Protein AF-0000000067720047 (afdb_homodimer)

Structure (mmCIF, N/CA/C/O backbone):
data_AF-0000000067720047-model_v1
#
loop_
_entity.id
_entity.type
_entity.pdbx_description
1 polymer 'Putative gamma-glutamylcyclotransferase'
#
loop_
_atom_site.group_PDB
_atom_site.id
_atom_site.type_symbol
_atom_site.label_atom_id
_atom_site.label_alt_id
_atom_site.label_comp_id
_atom_site.label_asym_id
_atom_site.label_entity_id
_atom_site.label_seq_id
_atom_site.pdbx_PDB_ins_code
_atom_site.Cartn_x
_atom_site.Cartn_y
_atom_site.Cartn_z
_atom_site.occupancy
_atom_site.B_iso_or_equiv
_atom_site.auth_seq_id
_atom_site.auth_comp_id
_atom_site.auth_asym_id
_atom_site.auth_atom_id
_atom_site.pdbx_PDB_model_num
ATOM 1 N N . MET A 1 1 ? -8.453 32.219 -11.266 1 25.41 1 MET A N 1
ATOM 2 C CA . MET A 1 1 ? -7.117 32.656 -10.859 1 25.41 1 MET A CA 1
ATOM 3 C C . MET A 1 1 ? -6.582 31.781 -9.727 1 25.41 1 MET A C 1
ATOM 5 O O . MET A 1 1 ? -7.262 31.578 -8.719 1 25.41 1 MET A O 1
ATOM 9 N N . ALA A 1 2 ? -5.723 30.734 -9.938 1 43.72 2 ALA A N 1
ATOM 10 C CA . ALA A 1 2 ? -5.102 30 -8.844 1 43.72 2 ALA A CA 1
ATOM 11 C C . ALA A 1 2 ? -4.645 30.938 -7.73 1 43.72 2 ALA A C 1
ATOM 13 O O . ALA A 1 2 ? -3.914 31.891 -7.984 1 43.72 2 ALA A O 1
ATOM 14 N N . SER A 1 3 ? -5.445 31.266 -6.777 1 44.12 3 SER A N 1
ATOM 15 C CA . SER A 1 3 ? -5.016 32.219 -5.75 1 44.12 3 SER A CA 1
ATOM 16 C C . SER A 1 3 ? -3.537 32.031 -5.418 1 44.12 3 SER A C 1
ATOM 18 O O . SER A 1 3 ? -3.098 30.922 -5.094 1 44.12 3 SER A O 1
ATOM 20 N N . ALA A 1 4 ? -2.76 32.812 -5.812 1 49 4 ALA A N 1
ATOM 21 C CA . ALA A 1 4 ? -1.316 32.875 -5.602 1 49 4 ALA A CA 1
ATOM 22 C C . ALA A 1 4 ? -0.978 32.875 -4.113 1 49 4 ALA A C 1
ATOM 24 O O . ALA A 1 4 ? -1.393 33.75 -3.365 1 49 4 ALA A O 1
ATOM 25 N N . THR A 1 5 ? -0.95 31.656 -3.508 1 54.94 5 THR A N 1
ATOM 26 C CA . THR A 1 5 ? -0.554 31.562 -2.107 1 54.94 5 THR A CA 1
ATOM 27 C C . THR A 1 5 ? 0.618 32.5 -1.816 1 54.94 5 THR A C 1
ATOM 29 O O . THR A 1 5 ? 1.593 32.531 -2.57 1 54.94 5 THR A O 1
ATOM 32 N N . ASN A 1 6 ? 0.328 33.562 -1.112 1 61.38 6 ASN A N 1
ATOM 33 C CA . ASN A 1 6 ? 1.372 34.438 -0.546 1 61.38 6 ASN A CA 1
ATOM 34 C C . ASN A 1 6 ? 2.441 33.594 0.163 1 61.38 6 ASN A C 1
ATOM 36 O O . ASN A 1 6 ? 2.123 32.75 1.003 1 61.38 6 ASN A O 1
ATOM 40 N N . PRO A 1 7 ? 3.689 33.625 -0.24 1 65.75 7 PRO A N 1
ATOM 41 C CA . PRO A 1 7 ? 4.758 32.844 0.362 1 65.75 7 PRO A CA 1
ATOM 42 C C . PRO A 1 7 ? 4.766 32.906 1.887 1 65.75 7 PRO A C 1
ATOM 44 O O . PRO A 1 7 ? 5.332 32.031 2.551 1 65.75 7 PRO A O 1
ATOM 47 N N . GLN A 1 8 ? 4.086 33.875 2.412 1 74.19 8 GLN A N 1
ATOM 48 C CA . GLN A 1 8 ? 4.066 34 3.863 1 74.19 8 GLN A CA 1
ATOM 49 C C . GLN A 1 8 ? 2.861 33.281 4.469 1 74.19 8 GLN A C 1
ATOM 51 O O . GLN A 1 8 ? 2.738 33.188 5.691 1 74.19 8 GLN A O 1
ATOM 56 N N . SER A 1 9 ? 2.16 32.719 3.643 1 89.06 9 SER A N 1
ATOM 57 C CA . SER A 1 9 ? 0.956 32.062 4.125 1 89.06 9 SER A CA 1
ATOM 58 C C . SER A 1 9 ? 1.299 30.781 4.879 1 89.06 9 SER A C 1
ATOM 60 O O . SER A 1 9 ? 2.242 30.078 4.52 1 89.06 9 SER A O 1
ATOM 62 N N . VAL A 1 10 ? 0.683 30.641 6.066 1 93.69 10 VAL A N 1
ATOM 63 C CA . VAL A 1 10 ? 0.815 29.406 6.836 1 93.69 10 VAL A CA 1
ATOM 64 C C . VAL A 1 10 ? -0.507 28.641 6.824 1 93.69 10 VAL A C 1
ATOM 66 O O . VAL A 1 10 ? -1.572 29.234 6.633 1 93.69 10 VAL A O 1
ATOM 69 N N . PHE A 1 11 ? -0.386 27.406 6.949 1 97.06 11 PHE A N 1
ATOM 70 C CA . PHE A 1 11 ? -1.545 26.531 6.852 1 97.06 11 PHE A CA 1
ATOM 71 C C . PHE A 1 11 ? -1.683 25.688 8.109 1 97.06 11 PHE A C 1
ATOM 73 O O . PHE A 1 11 ? -0.699 25.438 8.812 1 97.06 11 PHE A O 1
ATOM 80 N N . ASN A 1 12 ? -2.9 25.359 8.414 1 98.19 12 ASN A N 1
ATOM 81 C CA . ASN A 1 12 ? -3.227 24.297 9.359 1 98.19 12 ASN A CA 1
ATOM 82 C C . ASN A 1 12 ? -3.605 23 8.641 1 98.19 12 ASN A C 1
ATOM 84 O O . ASN A 1 12 ? -4.387 23.031 7.691 1 98.19 12 ASN A O 1
ATOM 88 N N . VAL A 1 13 ? -2.986 21.922 9.102 1 98.69 13 VAL A N 1
ATOM 89 C CA . VAL A 1 13 ? -3.215 20.641 8.43 1 98.69 13 VAL A CA 1
ATOM 90 C C . VAL A 1 13 ? -3.707 19.609 9.43 1 98.69 13 VAL A C 1
ATOM 92 O O . VAL A 1 13 ? -3.049 19.344 10.445 1 98.69 13 VAL A O 1
ATOM 95 N N . PHE A 1 14 ? -4.867 19 9.18 1 98.88 14 PHE A N 1
ATOM 96 C CA . PHE A 1 14 ? -5.371 17.891 9.969 1 98.88 14 PHE A CA 1
ATOM 97 C C . PHE A 1 14 ? -4.727 16.578 9.523 1 98.88 14 PHE A C 1
ATOM 99 O O . PHE A 1 14 ? -4.797 16.203 8.352 1 98.88 14 PHE A O 1
ATOM 106 N N . VAL A 1 15 ? -4.094 15.906 10.453 1 98.88 15 VAL A N 1
ATOM 107 C CA . VAL A 1 15 ? -3.441 14.633 10.164 1 98.88 15 VAL A CA 1
ATOM 108 C C . VAL A 1 15 ? -4.094 13.516 10.977 1 98.88 15 VAL A C 1
ATOM 110 O O . VAL A 1 15 ? -4.551 13.742 12.094 1 98.88 15 VAL A O 1
ATOM 113 N N . TYR A 1 16 ? -4.102 12.305 10.414 1 98.81 16 TYR A N 1
ATOM 114 C CA . TYR A 1 16 ? -4.934 11.258 11.008 1 98.81 16 TYR A CA 1
ATOM 115 C C . TYR A 1 16 ? -4.273 9.891 10.859 1 98.81 16 TYR A C 1
ATOM 117 O O . TYR A 1 16 ? -4.777 8.891 11.383 1 98.81 16 TYR A O 1
ATOM 125 N N . GLY A 1 17 ? -3.223 9.75 10.148 1 97.94 17 GLY A N 1
ATOM 126 C CA . GLY A 1 17 ? -2.529 8.492 9.906 1 97.94 17 GLY A CA 1
ATOM 127 C C . GLY A 1 17 ? -1.109 8.484 10.445 1 97.94 17 GLY A C 1
ATOM 128 O O . GLY A 1 17 ? -0.883 8.766 11.625 1 97.94 17 GLY A O 1
ATOM 129 N N . SER A 1 18 ? -0.113 8.195 9.453 1 96.75 18 SER A N 1
ATOM 130 C CA . SER A 1 18 ? 1.296 8.078 9.812 1 96.75 18 SER A CA 1
ATOM 131 C C . SER A 1 18 ? 1.85 9.398 10.32 1 96.75 18 SER A C 1
ATOM 133 O O . SER A 1 18 ? 2.783 9.422 11.125 1 96.75 18 SER A O 1
ATOM 135 N N . LEU A 1 19 ? 1.268 10.508 9.977 1 97.88 19 LEU A N 1
ATOM 136 C CA . LEU A 1 19 ? 1.74 11.828 10.383 1 97.88 19 LEU A CA 1
ATOM 137 C C . LEU A 1 19 ? 1.309 12.148 11.805 1 97.88 19 LEU A C 1
ATOM 139 O O . LEU A 1 19 ? 1.669 13.195 12.352 1 97.88 19 LEU A O 1
ATOM 143 N N . LEU A 1 20 ? 0.54 11.266 12.422 1 98.38 20 LEU A N 1
ATOM 144 C CA . LEU A 1 20 ? 0.288 11.391 13.852 1 98.38 20 LEU A CA 1
ATOM 145 C C . LEU A 1 20 ? 1.568 11.164 14.648 1 98.38 20 LEU A C 1
ATOM 147 O O . LEU A 1 20 ? 1.663 11.57 15.812 1 98.38 20 LEU A O 1
ATOM 151 N N . ALA A 1 21 ? 2.504 10.469 14.109 1 98.06 21 ALA A N 1
ATOM 152 C CA . ALA A 1 21 ? 3.787 10.211 14.75 1 98.06 21 ALA A CA 1
ATOM 153 C C . ALA A 1 21 ? 4.746 11.383 14.555 1 98.06 21 ALA A C 1
ATOM 155 O O . ALA A 1 21 ? 5.145 11.688 13.43 1 98.06 21 ALA A O 1
ATOM 156 N N . ASP A 1 22 ? 5.219 11.898 15.633 1 98.06 22 ASP A N 1
ATOM 157 C CA . ASP A 1 22 ? 6.098 13.062 15.602 1 98.06 22 ASP A CA 1
ATOM 158 C C . ASP A 1 22 ? 7.391 12.75 14.852 1 98.06 22 ASP A C 1
ATOM 160 O O . ASP A 1 22 ? 7.953 13.617 14.18 1 98.06 22 ASP A O 1
ATOM 164 N N . ASP A 1 23 ? 7.84 11.586 14.969 1 98 23 ASP A N 1
ATOM 165 C CA . ASP A 1 23 ? 9.094 11.203 14.32 1 98 23 ASP A CA 1
ATOM 166 C C . ASP A 1 23 ? 8.969 11.289 12.797 1 98 23 ASP A C 1
ATOM 168 O O . ASP A 1 23 ? 9.914 11.695 12.117 1 98 23 ASP A O 1
ATOM 172 N N . VAL A 1 24 ? 7.816 10.914 12.312 1 97.88 24 VAL A N 1
ATOM 173 C CA . VAL A 1 24 ? 7.59 10.984 10.875 1 97.88 24 VAL A CA 1
ATOM 174 C C . VAL A 1 24 ? 7.52 12.445 10.438 1 97.88 24 VAL A C 1
ATOM 176 O O . VAL A 1 24 ? 8.133 12.828 9.438 1 97.88 24 VAL A O 1
ATOM 179 N N . VAL A 1 25 ? 6.82 13.281 11.227 1 98.56 25 VAL A N 1
ATOM 180 C CA . VAL A 1 25 ? 6.699 14.703 10.93 1 98.56 25 VAL A CA 1
ATOM 181 C C . VAL A 1 25 ? 8.078 15.352 10.938 1 98.56 25 VAL A C 1
ATOM 183 O O . VAL A 1 25 ? 8.422 16.109 10.023 1 98.56 25 VAL A O 1
ATOM 186 N N . ARG A 1 26 ? 8.828 14.984 11.906 1 98.5 26 ARG A N 1
ATOM 187 C CA . ARG A 1 26 ? 10.172 15.539 12.023 1 98.5 26 ARG A CA 1
ATOM 188 C C . ARG A 1 26 ? 11.031 15.156 10.828 1 98.5 26 ARG A C 1
ATOM 190 O O . ARG A 1 26 ? 11.812 15.977 10.336 1 98.5 26 ARG A O 1
ATOM 197 N N . ALA A 1 27 ? 10.938 13.961 10.445 1 97.69 27 ALA A N 1
ATOM 198 C CA . ALA A 1 27 ? 11.711 13.516 9.289 1 97.69 27 ALA A CA 1
ATOM 199 C C . ALA A 1 27 ? 11.352 14.312 8.047 1 97.69 27 ALA A C 1
ATOM 201 O O . ALA A 1 27 ? 12.227 14.68 7.262 1 97.69 27 ALA A O 1
ATOM 202 N N . LEU A 1 28 ? 10.141 14.664 7.848 1 97.81 28 LEU A N 1
ATOM 203 C CA . LEU A 1 28 ? 9.656 15.328 6.641 1 97.81 28 LEU A CA 1
ATOM 204 C C . LEU A 1 28 ? 9.93 16.828 6.695 1 97.81 28 LEU A C 1
ATOM 206 O O . LEU A 1 28 ? 10.383 17.422 5.715 1 97.81 28 LEU A O 1
ATOM 210 N N . LEU A 1 29 ? 9.672 17.453 7.871 1 98 29 LEU A N 1
ATOM 211 C CA . LEU A 1 29 ? 9.633 18.906 7.945 1 98 29 LEU A CA 1
ATOM 212 C C . LEU A 1 29 ? 10.867 19.438 8.672 1 98 29 LEU A C 1
ATOM 214 O O . LEU A 1 29 ? 11.062 20.656 8.758 1 98 29 LEU A O 1
ATOM 218 N N . LYS A 1 30 ? 11.641 18.562 9.25 1 97.56 30 LYS A N 1
ATOM 219 C CA . LYS A 1 30 ? 12.852 18.906 9.992 1 97.56 30 LYS A CA 1
ATOM 220 C C . LYS A 1 30 ? 12.508 19.625 11.289 1 97.56 30 LYS A C 1
ATOM 222 O O . LYS A 1 30 ? 13.375 20.266 11.898 1 97.56 30 LYS A O 1
ATOM 227 N N . ARG A 1 31 ? 11.234 19.531 11.688 1 98.19 31 ARG A N 1
ATOM 228 C CA . ARG A 1 31 ? 10.68 20.031 12.945 1 98.19 31 ARG A CA 1
ATOM 229 C C . ARG A 1 31 ? 9.352 19.359 13.258 1 98.19 31 ARG A C 1
ATOM 231 O O . ARG A 1 31 ? 8.781 18.672 12.414 1 98.19 31 ARG A O 1
ATOM 238 N N . VAL A 1 32 ? 8.922 19.625 14.477 1 98.38 32 VAL A N 1
ATOM 239 C CA . VAL A 1 32 ? 7.559 19.266 14.844 1 98.38 32 VAL A CA 1
ATOM 240 C C . VAL A 1 32 ? 6.742 20.531 15.125 1 98.38 32 VAL A C 1
ATOM 242 O O . VAL A 1 32 ? 6.973 21.203 16.125 1 98.38 32 VAL A O 1
ATOM 245 N N . PRO A 1 33 ? 5.828 20.828 14.297 1 98.38 33 PRO A N 1
ATOM 246 C CA . PRO A 1 33 ? 4.984 22 14.547 1 98.38 33 PRO A CA 1
ATOM 247 C C . PRO A 1 33 ? 4.109 21.844 15.789 1 98.38 33 PRO A C 1
ATOM 249 O O . PRO A 1 33 ? 3.818 20.719 16.203 1 98.38 33 PRO A O 1
ATOM 252 N N . PRO A 1 34 ? 3.715 23.031 16.359 1 97.62 34 PRO A N 1
ATOM 253 C CA . PRO A 1 34 ? 2.66 22.922 17.375 1 97.62 34 PRO A CA 1
ATOM 254 C C . PRO A 1 34 ? 1.428 22.188 16.859 1 97.62 34 PRO A C 1
ATOM 256 O O . PRO A 1 34 ? 1.072 22.312 15.688 1 97.62 34 PRO A O 1
ATOM 259 N N . SER A 1 35 ? 0.833 21.375 17.766 1 97.75 35 SER A N 1
ATOM 260 C CA . SER A 1 35 ? -0.325 20.594 17.344 1 97.75 35 SER A CA 1
ATOM 261 C C . SER A 1 35 ? -1.351 20.469 18.469 1 97.75 35 SER A C 1
ATOM 263 O O . SER A 1 35 ? -1.024 20.672 19.641 1 97.75 35 SER A O 1
ATOM 265 N N . CYS A 1 36 ? -2.594 20.219 18.078 1 96.69 36 CYS A N 1
ATOM 266 C CA . CYS A 1 36 ? -3.682 20 19.031 1 96.69 36 CYS A CA 1
ATOM 267 C C . CYS A 1 36 ? -4.598 18.875 18.547 1 96.69 36 CYS A C 1
ATOM 269 O O . CYS A 1 36 ? -4.887 18.766 17.359 1 96.69 36 CYS A O 1
ATOM 271 N N . PRO A 1 37 ? -5.078 18.078 19.531 1 98 37 PRO A N 1
ATOM 272 C CA . PRO A 1 37 ? -6.043 17.031 19.156 1 98 37 PRO A CA 1
ATOM 273 C C . PRO A 1 37 ? -7.32 17.609 18.547 1 98 37 PRO A C 1
ATOM 275 O O . PRO A 1 37 ? -7.797 18.656 18.984 1 98 37 PRO A O 1
ATOM 278 N N . ALA A 1 38 ? -7.848 16.938 17.531 1 98.44 38 ALA A N 1
ATOM 279 C CA . ALA A 1 38 ? -9.039 17.406 16.828 1 98.44 38 ALA A CA 1
ATOM 280 C C . ALA A 1 38 ? -9.836 16.234 16.25 1 98.44 38 ALA A C 1
ATOM 282 O O . ALA A 1 38 ? -9.328 15.117 16.156 1 98.44 38 ALA A O 1
ATOM 283 N N . ILE A 1 39 ? -11.07 16.531 15.906 1 98.5 39 ILE A N 1
ATOM 284 C CA . ILE A 1 39 ? -11.984 15.523 15.375 1 98.5 39 ILE A CA 1
ATOM 285 C C . ILE A 1 39 ? -12.555 15.992 14.039 1 98.5 39 ILE A C 1
ATOM 287 O O . ILE A 1 39 ? -12.992 17.141 13.906 1 98.5 39 ILE A O 1
ATOM 291 N N . LEU A 1 40 ? -12.453 15.195 13.039 1 98.62 40 LEU A N 1
ATOM 292 C CA . LEU A 1 40 ? -13.141 15.398 11.766 1 98.62 40 LEU A CA 1
ATOM 293 C C . LEU A 1 40 ? -14.445 14.602 11.719 1 98.62 40 LEU A C 1
ATOM 295 O O . LEU A 1 40 ? -14.43 13.375 11.734 1 98.62 40 LEU A O 1
ATOM 299 N N . HIS A 1 41 ? -15.492 15.305 11.641 1 97.88 41 HIS A N 1
ATOM 300 C CA . HIS A 1 41 ? -16.797 14.672 11.672 1 97.88 41 HIS A CA 1
ATOM 301 C C . HIS A 1 41 ? -17.219 14.219 10.273 1 97.88 41 HIS A C 1
ATOM 303 O O . HIS A 1 41 ? -16.781 14.789 9.273 1 97.88 41 HIS A O 1
ATOM 309 N N . ASN A 1 42 ? -18.031 13.133 10.211 1 98.38 42 ASN A N 1
ATOM 310 C CA . ASN A 1 42 ? -18.641 12.617 8.992 1 98.38 42 ASN A CA 1
ATOM 311 C C . ASN A 1 42 ? -17.594 12.047 8.039 1 98.38 42 ASN A C 1
ATOM 313 O O . ASN A 1 42 ? -17.719 12.188 6.82 1 98.38 42 ASN A O 1
ATOM 317 N N . PHE A 1 43 ? -16.547 11.539 8.555 1 98.75 43 PHE A N 1
ATOM 318 C CA . PHE A 1 43 ? -15.547 10.758 7.844 1 98.75 43 PHE A CA 1
ATOM 319 C C . PHE A 1 43 ? -15.258 9.453 8.57 1 98.75 43 PHE A C 1
ATOM 321 O O . PHE A 1 43 ? -15.484 9.344 9.781 1 98.75 43 PHE A O 1
ATOM 328 N N . HIS A 1 44 ? -14.781 8.469 7.863 1 98.75 44 HIS A N 1
ATOM 329 C CA . HIS A 1 44 ? -14.297 7.207 8.414 1 98.75 44 HIS A CA 1
ATOM 330 C C . HIS A 1 44 ? -12.883 6.902 7.93 1 98.75 44 HIS A C 1
ATOM 332 O O . HIS A 1 44 ? -12.555 7.145 6.766 1 98.75 44 HIS A O 1
ATOM 338 N N . ARG A 1 45 ? -12.086 6.457 8.836 1 98.75 45 ARG A N 1
ATOM 339 C CA . ARG A 1 45 ? -10.703 6.09 8.562 1 98.75 45 ARG A CA 1
ATOM 340 C C . ARG A 1 45 ? -10.586 4.605 8.234 1 98.75 45 ARG A C 1
ATOM 342 O O . ARG A 1 45 ? -10.695 3.758 9.117 1 98.75 45 ARG A O 1
ATOM 349 N N . PHE A 1 46 ? -10.297 4.281 6.988 1 97.81 46 PHE A N 1
ATOM 350 C CA . PHE A 1 46 ? -10.234 2.91 6.496 1 97.81 46 PHE A CA 1
ATOM 351 C C . PHE A 1 46 ? -8.789 2.418 6.457 1 97.81 46 PHE A C 1
ATOM 353 O O . PHE A 1 46 ? -7.871 3.205 6.234 1 97.81 46 PHE A O 1
ATOM 360 N N . SER A 1 47 ? -8.672 1.127 6.703 1 96 47 SER A N 1
ATOM 361 C CA . SER A 1 47 ? -7.457 0.457 6.25 1 96 47 SER A CA 1
ATOM 362 C C . SER A 1 47 ? -7.477 0.245 4.738 1 96 47 SER A C 1
ATOM 364 O O . SER A 1 47 ? -8.547 0.217 4.125 1 96 47 SER A O 1
ATOM 366 N N . ILE A 1 48 ? -6.32 0.202 4.152 1 94.62 48 ILE A N 1
ATOM 367 C CA . ILE A 1 48 ? -6.156 -0.097 2.734 1 94.62 48 ILE A CA 1
ATOM 368 C C . ILE A 1 48 ? -5.445 -1.438 2.568 1 94.62 48 ILE A C 1
ATOM 370 O O . ILE A 1 48 ? -4.367 -1.652 3.131 1 94.62 48 ILE A O 1
ATOM 374 N N . ARG A 1 49 ? -6.055 -2.307 1.837 1 91.56 49 ARG A N 1
ATOM 375 C CA . ARG A 1 49 ? -5.461 -3.627 1.662 1 91.56 49 ARG A CA 1
ATOM 376 C C . ARG A 1 49 ? -4.035 -3.52 1.13 1 91.56 49 ARG A C 1
ATOM 378 O O . ARG A 1 49 ? -3.801 -2.906 0.087 1 91.56 49 ARG A O 1
ATOM 385 N N . GLY A 1 50 ? -3.092 -4.023 1.969 1 91.81 50 GLY A N 1
ATOM 386 C CA . GLY A 1 50 ? -1.702 -4.094 1.546 1 91.81 50 GLY A CA 1
ATOM 387 C C . GLY A 1 50 ? -0.942 -2.803 1.789 1 91.81 50 GLY A C 1
ATOM 388 O O . GLY A 1 50 ? 0.249 -2.711 1.482 1 91.81 50 GLY A O 1
ATOM 389 N N . CYS A 1 51 ? -1.584 -1.824 2.303 1 93.44 51 CYS A N 1
ATOM 390 C CA . CYS A 1 51 ? -0.927 -0.564 2.633 1 93.44 51 CYS A CA 1
ATOM 391 C C . CYS A 1 51 ? -0.876 -0.354 4.141 1 93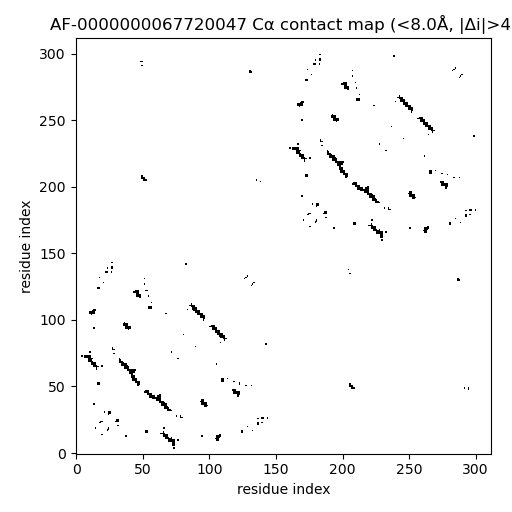.44 51 CYS A C 1
ATOM 393 O O . CYS A 1 51 ? -1.743 -0.84 4.871 1 93.44 51 CYS A O 1
ATOM 395 N N . VAL A 1 52 ? 0.12 0.381 4.551 1 94.88 52 VAL A N 1
ATOM 396 C CA . VAL A 1 52 ? 0.275 0.528 5.992 1 94.88 52 VAL A CA 1
ATOM 397 C C . VAL A 1 52 ? -0.331 1.854 6.445 1 94.88 52 VAL A C 1
ATOM 399 O O . VAL A 1 52 ? -0.546 2.068 7.641 1 94.88 52 VAL A O 1
ATOM 402 N N . TYR A 1 53 ? -0.58 2.766 5.551 1 96.44 53 TYR A N 1
ATOM 403 C CA . TYR A 1 53 ? -1.21 4.035 5.887 1 96.44 53 TYR A CA 1
ATOM 404 C C . TYR A 1 53 ? -2.705 3.998 5.598 1 96.44 53 TYR A C 1
ATOM 406 O O . TYR A 1 53 ? -3.176 3.152 4.832 1 96.44 53 TYR A O 1
ATOM 414 N N . PRO A 1 54 ? -3.473 4.938 6.18 1 98.06 54 PRO A N 1
ATOM 415 C CA . PRO A 1 54 ? -4.93 4.891 6.051 1 98.06 54 PRO A CA 1
ATOM 416 C C . PRO A 1 54 ? -5.453 5.809 4.949 1 98.06 54 PRO A C 1
ATOM 418 O O . PRO A 1 54 ? -4.691 6.59 4.379 1 98.06 54 PRO A O 1
ATOM 421 N N . ALA A 1 55 ? -6.703 5.605 4.699 1 98 55 ALA A N 1
ATOM 422 C CA . ALA A 1 55 ? -7.504 6.492 3.857 1 98 55 ALA A CA 1
ATOM 423 C C . ALA A 1 55 ? -8.742 6.988 4.605 1 98 55 ALA A C 1
ATOM 425 O O . ALA A 1 55 ? -9.359 6.238 5.367 1 98 55 ALA A O 1
ATOM 426 N N . ILE A 1 56 ? -9.102 8.219 4.395 1 98.62 56 ILE A N 1
ATOM 427 C CA . ILE A 1 56 ? -10.391 8.664 4.926 1 98.62 56 ILE A CA 1
ATOM 428 C C . ILE A 1 56 ? -11.336 8.992 3.777 1 98.62 56 ILE A C 1
ATOM 430 O O . ILE A 1 56 ? -10.906 9.492 2.734 1 98.62 56 ILE A O 1
ATOM 434 N N . LEU A 1 57 ? -12.609 8.719 4.012 1 98.44 57 LEU A N 1
ATOM 435 C CA . LEU A 1 57 ? -13.711 9.047 3.115 1 98.44 57 LEU A CA 1
ATOM 436 C C . LEU A 1 57 ? -14.906 9.578 3.895 1 98.44 57 LEU A C 1
ATOM 438 O O . LEU A 1 57 ? -15.07 9.273 5.078 1 98.44 57 LEU A O 1
ATOM 442 N N . PRO A 1 58 ? -15.758 10.359 3.199 1 98.19 58 PRO A N 1
ATOM 443 C CA . PRO A 1 58 ? -16.984 10.812 3.875 1 98.19 58 PRO A CA 1
ATOM 444 C C . PRO A 1 58 ? -17.922 9.656 4.219 1 98.19 58 PRO A C 1
ATOM 446 O O . PRO A 1 58 ? -18.266 8.859 3.348 1 98.19 58 PRO A O 1
ATOM 449 N N . VAL A 1 59 ? -18.188 9.484 5.387 1 97.69 59 VAL A N 1
ATOM 450 C CA . VAL A 1 59 ? -19.203 8.562 5.898 1 97.69 59 VAL A CA 1
ATOM 451 C C . VAL A 1 59 ? -20.031 9.258 6.977 1 97.69 59 VAL A C 1
ATOM 453 O O . VAL A 1 59 ? -19.5 9.688 8 1 97.69 59 VAL A O 1
ATOM 456 N N . GLU A 1 60 ? -21.312 9.305 6.777 1 97.5 60 GLU A N 1
ATOM 457 C CA . GLU A 1 60 ? -22.203 10.016 7.684 1 97.5 60 GLU A CA 1
ATOM 458 C C . GLU A 1 60 ? -22.188 9.398 9.078 1 97.5 60 GLU A C 1
ATOM 460 O O . GLU A 1 60 ? -22.156 8.172 9.227 1 97.5 60 GLU A O 1
ATOM 465 N N . ASN A 1 61 ? -22.156 10.273 10.117 1 97.62 61 ASN A N 1
ATOM 466 C CA . ASN A 1 61 ? -22.281 9.914 11.523 1 97.62 61 ASN A CA 1
ATOM 467 C C . ASN A 1 61 ? -21.062 9.156 12.023 1 97.62 61 ASN A C 1
ATOM 469 O O . ASN A 1 61 ? -21.156 8.383 12.977 1 97.62 61 ASN A O 1
ATOM 473 N N . LYS A 1 62 ? -20 9.203 11.352 1 98.38 62 LYS A N 1
ATOM 474 C CA . LYS A 1 62 ? -18.703 8.719 11.812 1 98.38 62 LYS A CA 1
ATOM 475 C C . LYS A 1 62 ? -17.766 9.883 12.102 1 98.38 62 LYS A C 1
ATOM 477 O O . LYS A 1 62 ? -18.156 11.047 12.047 1 98.38 62 LYS A O 1
ATOM 482 N N . LYS A 1 63 ? -16.625 9.523 12.68 1 98.5 63 LYS A N 1
ATOM 483 C CA . LYS A 1 63 ? -15.641 10.562 12.984 1 98.5 63 LYS A CA 1
ATOM 484 C C . LYS A 1 63 ? -14.219 10.016 12.914 1 98.5 63 LYS A C 1
ATOM 486 O O . LYS A 1 63 ? -14.008 8.812 13.047 1 98.5 63 LYS A O 1
ATOM 491 N N . VAL A 1 64 ? -13.328 10.844 12.719 1 98.75 64 VAL A N 1
ATOM 492 C CA . VAL A 1 64 ? -11.906 10.523 12.703 1 98.75 64 VAL A CA 1
ATOM 493 C C . VAL A 1 64 ? -11.172 11.359 13.75 1 98.75 64 VAL A C 1
ATOM 495 O O . VAL A 1 64 ? -11.195 12.594 13.695 1 98.75 64 VAL A O 1
ATOM 498 N N . ASN A 1 65 ? -10.547 10.641 14.688 1 98.44 65 ASN A N 1
ATOM 499 C CA . ASN A 1 65 ? -9.672 11.312 15.633 1 98.44 65 ASN A CA 1
ATOM 500 C C . ASN A 1 65 ? -8.289 11.562 15.039 1 98.44 65 ASN A C 1
ATOM 502 O O . ASN A 1 65 ? -7.691 10.664 14.438 1 98.44 65 ASN A O 1
ATOM 506 N N . GLY A 1 66 ? -7.848 12.773 15.156 1 98.69 66 GLY A N 1
ATOM 507 C CA . GLY A 1 66 ? -6.52 13.156 14.695 1 98.69 66 GLY A CA 1
ATOM 508 C C . GLY A 1 66 ? -5.965 14.367 15.414 1 98.69 66 GLY A C 1
ATOM 509 O O . GLY A 1 66 ? -6.215 14.555 16.609 1 98.69 66 GLY A O 1
ATOM 510 N N . LYS A 1 67 ? -5.078 15.062 14.75 1 98.38 67 LYS A N 1
ATOM 511 C CA . LYS A 1 67 ? -4.578 16.312 15.305 1 98.38 67 LYS A CA 1
ATOM 512 C C . LYS A 1 67 ? -4.344 17.344 14.203 1 98.38 67 LYS A C 1
ATOM 514 O O . LYS A 1 67 ? -4.25 17 13.023 1 98.38 67 LYS A O 1
ATOM 519 N N . VAL A 1 68 ? -4.32 18.562 14.609 1 98.38 68 VAL A N 1
ATOM 520 C CA . VAL A 1 68 ? -4.051 19.672 13.703 1 98.38 68 VAL A CA 1
ATOM 521 C C . VAL A 1 68 ? -2.611 20.156 13.883 1 98.38 68 VAL A C 1
ATOM 523 O O . VAL A 1 68 ? -2.213 20.531 14.992 1 98.38 68 VAL A O 1
ATOM 526 N N . LEU A 1 69 ? -1.8 20.062 12.852 1 98.62 69 LEU A N 1
ATOM 527 C CA . LEU A 1 69 ? -0.497 20.703 12.805 1 98.62 69 LEU A CA 1
ATOM 528 C C . LEU A 1 69 ? -0.638 22.172 12.398 1 98.62 69 LEU A C 1
ATOM 530 O O . LEU A 1 69 ? -1.226 22.469 11.352 1 98.62 69 LEU A O 1
ATOM 534 N N . SER A 1 70 ? -0.113 23.047 13.172 1 97.69 70 SER A N 1
ATOM 535 C CA . SER A 1 70 ? -0.292 24.469 12.914 1 97.69 70 SER A CA 1
ATOM 536 C C . SER A 1 70 ? 0.993 25.094 12.391 1 97.69 70 SER A C 1
ATOM 538 O O . SER A 1 70 ? 2.092 24.625 12.688 1 97.69 70 SER A O 1
ATOM 540 N N . GLY A 1 71 ? 0.835 26.156 11.555 1 97.25 71 GLY A N 1
ATOM 541 C CA . GLY A 1 71 ? 1.979 26.938 11.109 1 97.25 71 GLY A CA 1
ATOM 542 C C . GLY A 1 71 ? 2.771 26.25 10.008 1 97.25 71 GLY A C 1
ATOM 543 O O . GLY A 1 71 ? 3.992 26.406 9.93 1 97.25 71 GLY A O 1
ATOM 544 N N . ILE A 1 72 ? 2.127 25.531 9.188 1 98.19 72 ILE A N 1
ATOM 545 C CA . ILE A 1 72 ? 2.799 24.859 8.078 1 98.19 72 ILE A CA 1
ATOM 546 C C . ILE A 1 72 ? 3.076 25.859 6.957 1 98.19 72 ILE A C 1
ATOM 548 O O . ILE A 1 72 ? 2.146 26.438 6.387 1 98.19 72 ILE A O 1
ATOM 552 N N . THR A 1 73 ? 4.371 26.016 6.656 1 97.25 73 THR A N 1
ATOM 553 C CA . THR A 1 73 ? 4.754 26.969 5.613 1 97.25 73 THR A CA 1
ATOM 554 C C . THR A 1 73 ? 4.457 26.391 4.23 1 97.25 73 THR A C 1
ATOM 556 O O . THR A 1 73 ? 4.16 25.203 4.094 1 97.25 73 THR A O 1
ATOM 559 N N . VAL A 1 74 ? 4.523 27.266 3.217 1 96.25 74 VAL A N 1
ATOM 560 C CA . VAL A 1 74 ? 4.25 26.844 1.843 1 96.25 74 VAL A CA 1
ATOM 561 C C . VAL A 1 74 ? 5.242 25.766 1.423 1 96.25 74 VAL A C 1
ATOM 563 O O . VAL A 1 74 ? 4.84 24.719 0.911 1 96.25 74 VAL A O 1
ATOM 566 N N . PRO A 1 75 ? 6.551 25.922 1.713 1 95.69 75 PRO A N 1
ATOM 567 C CA . PRO A 1 75 ? 7.484 24.844 1.354 1 95.69 75 PRO A CA 1
ATOM 568 C C . PRO A 1 75 ? 7.191 23.531 2.088 1 95.69 75 PRO A C 1
ATOM 570 O O . PRO A 1 75 ? 7.332 22.453 1.509 1 95.69 75 PRO A O 1
ATOM 573 N N . GLU A 1 76 ? 6.84 23.672 3.312 1 97.19 76 GLU A N 1
ATOM 574 C CA . GLU A 1 76 ? 6.488 22.484 4.082 1 97.19 76 GLU A CA 1
ATOM 575 C C . GLU A 1 76 ? 5.242 21.797 3.518 1 97.19 76 GLU A C 1
ATOM 577 O O . GLU A 1 76 ? 5.164 20.578 3.467 1 97.19 76 GLU A O 1
ATOM 582 N N . LEU A 1 77 ? 4.289 22.625 3.133 1 97.44 77 LEU A N 1
ATOM 583 C CA . LEU A 1 77 ? 3.072 22.078 2.527 1 97.44 77 LEU A CA 1
ATOM 584 C C . LEU A 1 77 ? 3.391 21.344 1.229 1 97.44 77 LEU A C 1
ATOM 586 O O . LEU A 1 77 ? 2.791 20.312 0.936 1 97.44 77 LEU A O 1
ATOM 590 N N . ASP A 1 78 ? 4.297 21.859 0.495 1 95.88 78 ASP A N 1
ATOM 591 C CA . ASP A 1 78 ? 4.738 21.234 -0.744 1 95.88 78 ASP A CA 1
ATOM 592 C C . ASP A 1 78 ? 5.336 19.859 -0.473 1 95.88 78 ASP A C 1
ATOM 594 O O . ASP A 1 78 ? 5.102 18.906 -1.228 1 95.88 78 ASP A O 1
ATOM 598 N N . ILE A 1 79 ? 6.109 19.734 0.569 1 96.56 79 ILE A N 1
ATOM 599 C CA . ILE A 1 79 ? 6.688 18.453 0.968 1 96.56 79 ILE A CA 1
ATOM 600 C C . ILE A 1 79 ? 5.574 17.469 1.317 1 96.56 79 ILE A C 1
ATOM 602 O O . ILE A 1 79 ? 5.598 16.312 0.882 1 96.56 79 ILE A O 1
ATOM 606 N N . LEU A 1 80 ? 4.613 17.938 2.092 1 97.31 80 LEU A N 1
ATOM 607 C CA . LEU A 1 80 ? 3.5 17.062 2.473 1 97.31 80 LEU A CA 1
ATOM 608 C C . LEU A 1 80 ? 2.705 16.641 1.245 1 97.31 80 LEU A C 1
ATOM 610 O O . LEU A 1 80 ? 2.287 15.477 1.148 1 97.31 80 LEU A O 1
ATOM 614 N N . ASP A 1 81 ? 2.492 17.531 0.288 1 96.62 81 ASP A N 1
ATOM 615 C CA . ASP A 1 81 ? 1.799 17.219 -0.957 1 96.62 81 ASP A CA 1
ATOM 616 C C . ASP A 1 81 ? 2.518 16.109 -1.717 1 96.62 81 ASP A C 1
ATOM 618 O O . ASP A 1 81 ? 1.878 15.188 -2.234 1 96.62 81 ASP A O 1
ATOM 622 N N . LYS A 1 82 ? 3.771 16.203 -1.794 1 94.06 82 LYS A N 1
ATOM 623 C CA . LYS A 1 82 ? 4.566 15.211 -2.506 1 94.06 82 LYS A CA 1
ATOM 624 C C . LYS A 1 82 ? 4.555 13.875 -1.772 1 94.06 82 LYS A C 1
ATOM 626 O O . LYS A 1 82 ? 4.508 12.812 -2.402 1 94.06 82 LYS A O 1
ATOM 631 N N . PHE A 1 83 ? 4.605 13.945 -0.491 1 95.19 83 PHE A N 1
ATOM 632 C CA . PHE A 1 83 ? 4.621 12.742 0.328 1 95.19 83 PHE A CA 1
ATOM 633 C C . PHE A 1 83 ? 3.316 11.969 0.18 1 95.19 83 PHE A C 1
ATOM 635 O O . PHE A 1 83 ? 3.324 10.734 0.094 1 95.19 83 PHE A O 1
ATOM 642 N N . GLU A 1 84 ? 2.109 12.562 0.223 1 90.62 84 GLU A N 1
ATOM 643 C CA . GLU A 1 84 ? 0.804 11.914 0.142 1 90.62 84 GLU A CA 1
ATOM 644 C C . GLU A 1 84 ? 0.518 11.43 -1.275 1 90.62 84 GLU A C 1
ATOM 646 O O . GLU A 1 84 ? -0.258 10.492 -1.47 1 90.62 84 GLU A O 1
ATOM 651 N N . ASP A 1 85 ? 1.193 11.945 -2.256 1 83.75 85 ASP A N 1
ATOM 652 C CA . ASP A 1 85 ? 1.163 11.484 -3.639 1 83.75 85 ASP A CA 1
ATOM 653 C C . ASP A 1 85 ? -0.242 11.594 -4.227 1 83.75 85 ASP A C 1
ATOM 655 O O . ASP A 1 85 ? -1.125 12.211 -3.623 1 83.75 85 ASP A O 1
ATOM 659 N N . VAL A 1 86 ? -0.495 11.023 -5.379 1 86.38 86 VAL A N 1
ATOM 660 C CA . VAL A 1 86 ? -1.655 11.25 -6.234 1 86.38 86 VAL A CA 1
ATOM 661 C C . VAL A 1 86 ? -2.869 10.523 -5.664 1 86.38 86 VAL A C 1
ATOM 663 O O . VAL A 1 86 ? -4.008 10.805 -6.043 1 86.38 86 VAL A O 1
ATOM 666 N N . GLU A 1 87 ? -2.656 9.609 -4.715 1 90.5 87 GLU A N 1
ATOM 667 C CA . GLU A 1 87 ? -3.756 8.844 -4.133 1 90.5 87 GLU A CA 1
ATOM 668 C C . GLU A 1 87 ? -4.637 9.727 -3.252 1 90.5 87 GLU A C 1
ATOM 670 O O . GLU A 1 87 ? -5.777 9.367 -2.949 1 90.5 87 GLU A O 1
ATOM 675 N N . TYR A 1 88 ? -4.098 10.859 -2.838 1 96.75 88 TYR A N 1
ATOM 676 C CA . TYR A 1 88 ? -4.844 11.75 -1.957 1 96.75 88 TYR A CA 1
ATOM 677 C C . TYR A 1 88 ? -5.152 13.07 -2.654 1 96.75 88 TYR A C 1
ATOM 679 O O . TYR A 1 88 ? -4.391 13.523 -3.514 1 96.75 88 TYR A O 1
ATOM 687 N N . GLU A 1 89 ? -6.246 13.641 -2.242 1 97.38 89 GLU A N 1
ATOM 688 C CA . GLU A 1 89 ? -6.605 15.016 -2.59 1 97.38 89 GLU A CA 1
ATOM 689 C C . GLU A 1 89 ? -6.613 15.914 -1.355 1 97.38 89 GLU A C 1
ATOM 691 O O . GLU A 1 89 ? -7.227 15.57 -0.34 1 97.38 89 GLU A O 1
ATOM 696 N N . ARG A 1 90 ? -5.828 16.969 -1.424 1 97.94 90 ARG A N 1
ATOM 697 C CA . ARG A 1 90 ? -5.867 17.938 -0.331 1 97.94 90 ARG A CA 1
ATOM 698 C C . ARG A 1 90 ? -7.117 18.812 -0.412 1 97.94 90 ARG A C 1
ATOM 700 O O . ARG A 1 90 ? -7.379 19.438 -1.439 1 97.94 90 ARG A O 1
ATOM 707 N N . ARG A 1 91 ? -7.891 18.875 0.621 1 97.81 91 ARG A N 1
ATOM 708 C CA . ARG A 1 91 ? -9.125 19.656 0.687 1 97.81 91 ARG A CA 1
ATOM 709 C C . ARG A 1 91 ? -9.195 20.453 1.981 1 97.81 91 ARG A C 1
ATOM 711 O O . ARG A 1 91 ? -8.633 20.047 3.002 1 97.81 91 ARG A O 1
ATOM 718 N N . THR A 1 92 ? -9.93 21.578 1.853 1 97.94 92 THR A N 1
ATOM 719 C CA . THR A 1 92 ? -10.242 22.328 3.061 1 97.94 92 THR A CA 1
ATOM 720 C C . THR A 1 92 ? -11.461 21.734 3.764 1 97.94 92 THR A C 1
ATOM 722 O O . THR A 1 92 ? -12.508 21.531 3.143 1 97.94 92 THR A O 1
ATOM 725 N N . VAL A 1 93 ? -11.281 21.469 5.043 1 98.25 93 VAL A N 1
ATOM 726 C CA . VAL A 1 93 ? -12.352 20.859 5.824 1 98.25 93 VAL A CA 1
ATOM 727 C C . VAL A 1 93 ? -12.469 21.562 7.176 1 98.25 93 VAL A C 1
ATOM 729 O O . VAL A 1 93 ? -11.562 22.297 7.586 1 98.25 93 VAL A O 1
ATOM 732 N N . ASP A 1 94 ? -13.617 21.297 7.855 1 97.38 94 ASP A N 1
ATOM 733 C CA . ASP A 1 94 ? -13.82 21.781 9.219 1 97.38 94 ASP A CA 1
ATOM 734 C C . ASP A 1 94 ? -13.539 20.688 10.242 1 97.38 94 ASP A C 1
ATOM 736 O O . ASP A 1 94 ? -14.016 19.547 10.086 1 97.38 94 ASP A O 1
ATOM 740 N N . VAL A 1 95 ? -12.773 21 11.273 1 98.38 95 VAL A N 1
ATOM 741 C CA . VAL A 1 95 ? -12.547 20.062 12.367 1 98.38 95 VAL A CA 1
ATOM 742 C C . VAL A 1 95 ? -12.953 20.703 13.688 1 98.38 95 VAL A C 1
ATOM 744 O O . VAL A 1 95 ? -12.984 21.938 13.805 1 98.38 95 VAL A O 1
ATOM 747 N N . SER A 1 96 ? -13.305 19.844 14.641 1 97.56 96 SER A N 1
ATOM 748 C CA . SER A 1 96 ? -13.555 20.297 16 1 97.56 96 SER A CA 1
ATOM 749 C C . SER A 1 96 ? -12.344 20.062 16.906 1 97.56 96 SER A C 1
ATOM 751 O O . SER A 1 96 ? -11.828 18.938 16.969 1 97.56 96 SER A O 1
ATOM 753 N N . LEU A 1 97 ? -11.898 21.109 17.578 1 95.81 97 LEU A N 1
ATOM 754 C CA . LEU A 1 97 ? -10.82 20.953 18.547 1 95.81 97 LEU A CA 1
ATOM 755 C C . LEU A 1 97 ? -11.32 20.25 19.797 1 95.81 97 LEU A C 1
ATOM 757 O O . LEU A 1 97 ? -12.383 20.594 20.328 1 95.81 97 LEU A O 1
ATOM 761 N N . THR A 1 98 ? -10.57 19.234 20.203 1 91.69 98 THR A N 1
ATOM 762 C CA . THR A 1 98 ? -11.031 18.406 21.312 1 91.69 98 THR A CA 1
ATOM 763 C C . THR A 1 98 ? -11.062 19.203 22.609 1 91.69 98 THR A C 1
ATOM 765 O O . THR A 1 98 ? -11.938 18.984 23.453 1 91.69 98 THR A O 1
ATOM 768 N N . ASP A 1 99 ? -10.188 20.125 22.797 1 87.69 99 ASP A N 1
ATOM 769 C CA . ASP A 1 99 ? -10.055 20.844 24.062 1 87.69 99 ASP A CA 1
ATOM 770 C C . ASP A 1 99 ? -11.055 22 24.156 1 87.69 99 ASP A C 1
ATOM 772 O O . ASP A 1 99 ? -11.508 22.344 25.234 1 87.69 99 ASP A O 1
ATOM 776 N N . SER A 1 100 ? -11.422 22.672 23.094 1 83.81 100 SER A N 1
ATOM 777 C CA . SER A 1 100 ? -12.234 23.875 23.156 1 83.81 100 SER A CA 1
ATOM 778 C C . SER A 1 100 ? -13.57 23.672 22.453 1 83.81 100 SER A C 1
ATOM 780 O O . SER A 1 100 ? -14.5 24.469 22.625 1 83.81 100 SER A O 1
ATOM 782 N N . SER A 1 101 ? -13.742 22.75 21.688 1 80 101 SER A N 1
ATOM 783 C CA . SER A 1 101 ? -14.914 22.484 20.859 1 80 101 SER A CA 1
ATOM 784 C C . SER A 1 101 ? -15.062 23.531 19.766 1 80 101 SER A C 1
ATOM 786 O O . SER A 1 101 ? -16.078 23.562 19.047 1 80 101 SER A O 1
ATOM 788 N N . ASP A 1 102 ? -14.078 24.297 19.656 1 90.25 102 ASP A N 1
ATOM 789 C CA . ASP A 1 102 ? -14.062 25.25 18.547 1 90.25 102 ASP A CA 1
ATOM 790 C C . ASP A 1 102 ? -13.867 24.531 17.203 1 90.25 102 ASP A C 1
ATOM 792 O O . ASP A 1 102 ? -13.266 23.453 17.156 1 90.25 102 ASP A O 1
ATOM 796 N N . THR A 1 103 ? -14.461 25.141 16.188 1 94.31 103 THR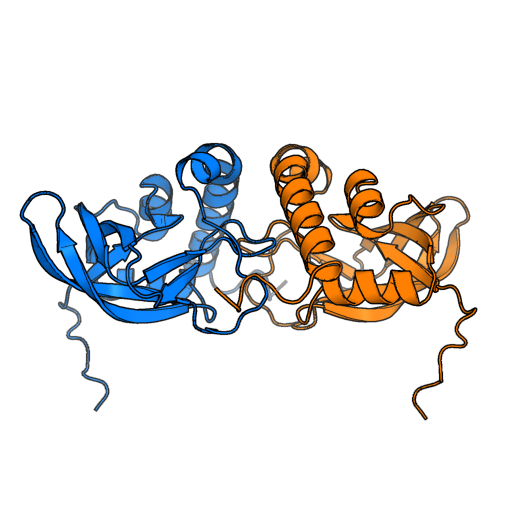 A N 1
ATOM 797 C CA . THR A 1 103 ? -14.281 24.625 14.836 1 94.31 103 THR A CA 1
ATOM 798 C C . THR A 1 103 ? -13.203 25.406 14.094 1 94.31 103 THR A C 1
ATOM 800 O O . THR A 1 103 ? -13.078 26.625 14.266 1 94.31 103 THR A O 1
ATOM 803 N N . LEU A 1 104 ? -12.445 24.734 13.391 1 95.5 104 LEU A N 1
ATOM 804 C CA . LEU A 1 104 ? -11.352 25.328 12.633 1 95.5 104 LEU A CA 1
ATOM 805 C C . LEU A 1 104 ? -11.328 24.797 11.203 1 95.5 104 LEU A C 1
ATOM 807 O O . LEU A 1 104 ? -11.508 23.594 10.977 1 95.5 104 LEU A O 1
ATOM 811 N N . LEU A 1 105 ? -11.156 25.75 10.234 1 96.5 105 LEU A N 1
ATOM 812 C CA . LEU A 1 105 ? -10.914 25.328 8.859 1 96.5 105 LEU A CA 1
ATOM 813 C C . LEU A 1 105 ? -9.453 24.938 8.656 1 96.5 105 LEU A C 1
ATOM 815 O O . LEU A 1 105 ? -8.547 25.688 9 1 96.5 105 LEU A O 1
ATOM 819 N N . VAL A 1 106 ? -9.273 23.719 8.094 1 98.25 106 VAL A N 1
ATOM 820 C CA . VAL A 1 106 ? -7.922 23.188 7.934 1 98.25 106 VAL A CA 1
ATOM 821 C C . VAL A 1 106 ? -7.82 22.422 6.613 1 98.25 106 VAL A C 1
ATOM 823 O O . VAL A 1 106 ? -8.836 22.109 5.992 1 98.25 106 VAL A O 1
ATOM 826 N N . GLU A 1 107 ? -6.551 22.219 6.199 1 98.44 107 GLU A N 1
ATOM 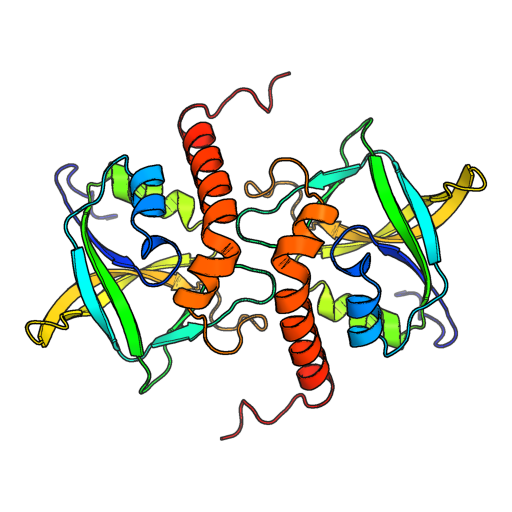827 C CA . GLU A 1 107 ? -6.305 21.297 5.086 1 98.44 107 GLU A CA 1
ATOM 828 C C . GLU A 1 107 ? -6.246 19.859 5.562 1 98.44 107 GLU A C 1
ATOM 830 O O . GLU A 1 107 ? -5.77 19.578 6.664 1 98.44 107 GLU A O 1
ATOM 835 N N . ALA A 1 108 ? -6.742 18.969 4.75 1 98.75 108 ALA A N 1
ATOM 836 C CA . ALA A 1 108 ? -6.637 17.531 5.004 1 98.75 108 ALA A CA 1
ATOM 837 C C . ALA A 1 108 ? -6.441 16.766 3.703 1 98.75 108 ALA A C 1
ATOM 839 O O . ALA A 1 108 ? -6.867 17.203 2.637 1 98.75 108 ALA A O 1
ATOM 840 N N . TYR A 1 109 ? -5.809 15.664 3.824 1 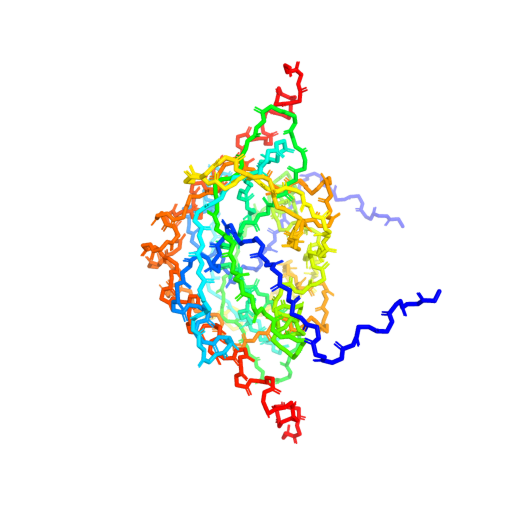98.69 109 TYR A N 1
ATOM 841 C CA . TYR A 1 109 ? -5.613 14.789 2.674 1 98.69 109 TYR A CA 1
ATOM 842 C C . TYR A 1 109 ? -6.652 13.672 2.652 1 98.69 109 TYR A C 1
ATOM 844 O O . TYR A 1 109 ? -6.609 12.758 3.48 1 98.69 109 TYR A O 1
ATOM 852 N N . ILE A 1 110 ? -7.484 13.758 1.657 1 98.56 110 ILE A N 1
ATOM 853 C CA . ILE A 1 110 ? -8.609 12.836 1.547 1 98.56 110 ILE A CA 1
ATOM 854 C C . ILE A 1 110 ? -8.359 11.852 0.407 1 98.56 110 ILE A C 1
ATOM 856 O O . ILE A 1 110 ? -7.852 12.234 -0.65 1 98.56 110 ILE A O 1
ATOM 860 N N . TRP A 1 111 ? -8.719 10.578 0.649 1 97.94 111 TRP A N 1
ATOM 861 C CA . TRP A 1 111 ? -8.539 9.555 -0.378 1 97.94 111 TRP A CA 1
ATOM 862 C C . TRP A 1 111 ? -9.281 9.938 -1.658 1 97.94 111 TRP A C 1
ATOM 864 O O . TRP A 1 111 ? -10.461 10.281 -1.62 1 97.94 111 TRP A O 1
ATOM 874 N N . ALA A 1 112 ? -8.617 9.883 -2.799 1 96.56 112 ALA A N 1
ATOM 875 C CA . ALA A 1 112 ? -9.164 10.41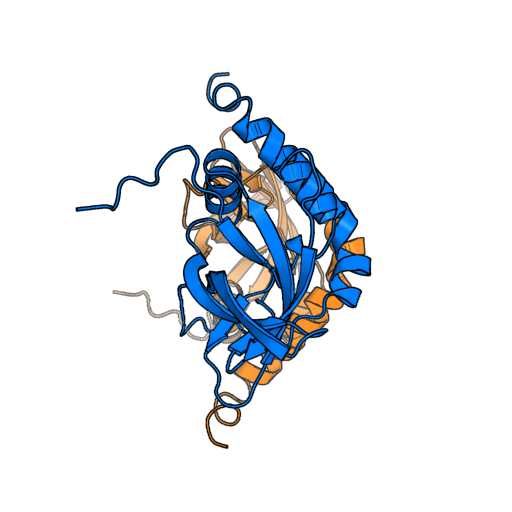4 -4.043 1 96.56 112 ALA A CA 1
ATOM 876 C C . ALA A 1 112 ? -10.227 9.484 -4.621 1 96.56 112 ALA A C 1
ATOM 878 O O . ALA A 1 112 ? -11.258 9.945 -5.125 1 96.56 112 ALA A O 1
ATOM 879 N N . ASP A 1 113 ? -9.984 8.164 -4.539 1 94.62 113 ASP A N 1
ATOM 880 C CA . ASP A 1 113 ? -10.914 7.188 -5.109 1 94.62 113 ASP A CA 1
ATOM 881 C C . ASP A 1 113 ? -11.977 6.781 -4.094 1 94.62 113 ASP A C 1
ATOM 883 O O . ASP A 1 113 ? -11.781 5.844 -3.32 1 94.62 113 ASP A O 1
ATOM 887 N N . GLN A 1 114 ? -13.031 7.316 -4.195 1 93.75 114 GLN A N 1
ATOM 888 C CA . GLN A 1 114 ? -14.102 7.121 -3.221 1 93.75 114 GLN A CA 1
ATOM 889 C C . GLN A 1 114 ? -14.703 5.723 -3.336 1 93.75 114 GLN A C 1
ATOM 891 O O . GLN A 1 114 ? -15.391 5.262 -2.424 1 93.75 114 GLN A O 1
ATOM 896 N N . SER A 1 115 ? -14.453 5.043 -4.465 1 93.12 115 SER A N 1
ATOM 897 C CA . SER A 1 115 ? -15.039 3.729 -4.707 1 93.12 115 SER A CA 1
ATOM 898 C C . SER A 1 115 ? -13.977 2.633 -4.648 1 93.12 115 SER A C 1
ATOM 900 O O . SER A 1 115 ? -14.188 1.533 -5.164 1 93.12 115 SER A O 1
ATOM 902 N N . ASP A 1 116 ? -12.922 2.941 -4.082 1 93 116 ASP A N 1
ATOM 903 C CA . ASP A 1 116 ? -11.82 1.98 -4.004 1 93 116 ASP A CA 1
ATOM 904 C C . ASP A 1 116 ? -12.25 0.717 -3.26 1 93 116 ASP A C 1
ATOM 906 O O . ASP A 1 116 ? -12.539 0.762 -2.062 1 93 116 ASP A O 1
ATOM 910 N N . PRO A 1 117 ? -12.25 -0.417 -3.941 1 88.94 117 PRO A N 1
ATOM 911 C CA . PRO A 1 117 ? -12.695 -1.656 -3.301 1 88.94 117 PRO A CA 1
ATOM 912 C C . PRO A 1 117 ? -11.695 -2.191 -2.285 1 88.94 117 PRO A C 1
ATOM 914 O O . PRO A 1 117 ? -11.992 -3.137 -1.552 1 88.94 117 PRO A O 1
ATOM 917 N N . ASN A 1 118 ? -10.586 -1.572 -2.203 1 91.69 118 ASN A N 1
ATOM 918 C CA . ASN A 1 118 ? -9.531 -2.074 -1.324 1 91.69 118 ASN A CA 1
ATOM 919 C C . ASN A 1 118 ? -9.68 -1.526 0.093 1 91.69 118 ASN A C 1
ATOM 921 O O . ASN A 1 118 ? -8.961 -1.945 1.002 1 91.69 118 ASN A O 1
ATOM 925 N N . LEU A 1 119 ? -10.539 -0.583 0.271 1 94.38 119 LEU A N 1
ATOM 926 C CA . LEU A 1 119 ? -10.75 -0.009 1.596 1 94.38 119 LEU A CA 1
ATOM 927 C C . LEU A 1 119 ? -11.57 -0.951 2.473 1 94.38 119 LEU A C 1
ATOM 929 O O . LEU A 1 119 ? -12.547 -1.542 2.012 1 94.38 119 LEU A O 1
ATOM 933 N N . TYR A 1 120 ? -11.109 -1.082 3.703 1 92.38 120 TYR A N 1
ATOM 934 C CA . TYR A 1 120 ? -11.828 -2.004 4.574 1 92.38 120 TYR A CA 1
ATOM 935 C C . TYR A 1 120 ? -11.594 -1.66 6.043 1 92.38 120 TYR A C 1
ATOM 937 O O . TYR A 1 120 ? -10.633 -0.974 6.379 1 92.38 120 TYR A O 1
ATOM 945 N N . GLY A 1 121 ? -12.516 -1.967 6.812 1 93.19 121 GLY A N 1
ATOM 946 C CA . GLY A 1 121 ? -12.352 -1.91 8.258 1 93.19 121 GLY A CA 1
ATOM 947 C C . GLY A 1 121 ? -11.992 -0.525 8.766 1 93.19 121 GLY A C 1
AT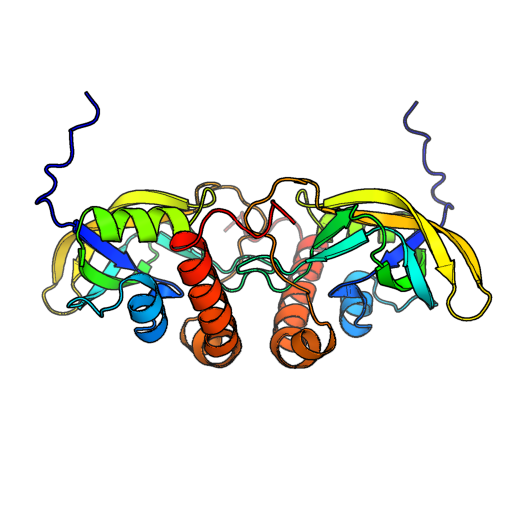OM 948 O O . GLY A 1 121 ? -12.484 0.478 8.242 1 93.19 121 GLY A O 1
ATOM 949 N N . GLU A 1 122 ? -11.258 -0.564 9.906 1 95.69 122 GLU A N 1
ATOM 950 C CA . GLU A 1 122 ? -10.797 0.645 10.586 1 95.69 122 GLU A CA 1
ATOM 951 C C . GLU A 1 122 ? -9.297 0.592 10.852 1 95.69 122 GLU A C 1
ATOM 953 O O . GLU A 1 122 ? -8.789 -0.409 11.359 1 95.69 122 GLU A O 1
ATOM 958 N N . TRP A 1 123 ? -8.617 1.574 10.43 1 97 123 TRP A N 1
ATOM 959 C CA . TRP A 1 123 ? -7.18 1.676 10.648 1 97 123 TRP A CA 1
ATOM 960 C C . TRP A 1 123 ? -6.883 2.086 12.086 1 97 123 TRP A C 1
ATOM 962 O O . TRP A 1 123 ? -7.543 2.969 12.641 1 97 123 TRP A O 1
ATOM 972 N N . ASN A 1 124 ? -5.898 1.451 12.68 1 95.88 124 ASN A N 1
ATOM 973 C CA . ASN A 1 124 ? -5.566 1.632 14.086 1 95.88 124 ASN A CA 1
ATOM 974 C C . ASN A 1 124 ? -4.148 2.172 14.266 1 95.88 124 ASN A C 1
ATOM 976 O O . ASN A 1 124 ? -3.176 1.478 13.969 1 95.88 124 ASN A O 1
ATOM 980 N N . PHE A 1 125 ? -4.02 3.367 14.852 1 97.81 125 PHE A N 1
ATOM 981 C CA . PHE A 1 125 ? -2.734 4.047 14.977 1 97.81 125 PHE A CA 1
ATOM 982 C C . PHE A 1 125 ? -1.812 3.285 15.922 1 97.81 125 PHE A C 1
ATOM 984 O O . PHE A 1 125 ? -0.619 3.139 15.648 1 97.81 125 PHE A O 1
ATOM 991 N N . GLU A 1 126 ? -2.326 2.824 16.969 1 96.31 126 GLU A N 1
ATOM 992 C CA . GLU A 1 126 ? -1.492 2.135 17.953 1 96.31 126 GLU A CA 1
ATOM 993 C C . GLU A 1 126 ? -0.892 0.859 17.375 1 96.31 126 GLU A C 1
ATOM 995 O O . GLU A 1 126 ? 0.285 0.563 17.594 1 96.31 126 GLU A O 1
ATOM 1000 N N . GLU A 1 127 ? -1.71 0.17 16.656 1 93.19 127 GLU A N 1
ATOM 1001 C CA . GLU A 1 127 ? -1.203 -1.022 15.984 1 93.19 127 GLU A CA 1
ATOM 1002 C C . GLU A 1 127 ? -0.141 -0.665 14.953 1 93.19 127 GLU A C 1
ATOM 1004 O O . GLU A 1 127 ? 0.891 -1.332 14.859 1 93.19 127 GLU A O 1
ATOM 1009 N N . TRP A 1 128 ? -0.393 0.344 14.203 1 95.5 128 TRP A N 1
ATOM 1010 C CA . TRP A 1 128 ? 0.56 0.818 13.203 1 95.5 128 TRP A CA 1
ATOM 1011 C C . TRP A 1 128 ? 1.887 1.197 13.859 1 95.5 128 TRP A C 1
ATOM 1013 O O . TRP A 1 128 ? 2.955 0.849 13.352 1 95.5 128 TRP A O 1
ATOM 1023 N N . GLU A 1 129 ? 1.781 1.94 14.969 1 95.94 129 GLU A N 1
ATOM 1024 C CA . GLU A 1 129 ? 2.99 2.383 15.656 1 95.94 129 GLU A CA 1
ATOM 1025 C C . GLU A 1 129 ? 3.846 1.194 16.094 1 95.94 129 GLU A C 1
ATOM 1027 O O . GLU A 1 129 ? 5.07 1.218 15.945 1 95.94 129 GLU A O 1
ATOM 1032 N N . GLN A 1 130 ? 3.229 0.167 16.531 1 92.31 130 GLN A N 1
ATOM 1033 C CA . GLN A 1 130 ? 3.926 -1.004 17.047 1 92.31 130 GLN A CA 1
ATOM 1034 C C . GLN A 1 130 ? 4.523 -1.837 15.914 1 92.31 130 GLN A C 1
ATOM 1036 O O . GLN A 1 130 ? 5.652 -2.32 16.016 1 92.31 130 GLN A O 1
ATOM 1041 N N . LEU A 1 131 ? 3.785 -1.867 14.828 1 88.56 131 LEU A N 1
ATOM 1042 C CA . LEU A 1 131 ? 4.145 -2.854 13.812 1 88.56 131 LEU A CA 1
ATOM 1043 C C . LEU A 1 131 ? 4.91 -2.199 12.672 1 88.56 131 LEU A C 1
ATOM 1045 O O . LEU A 1 131 ? 5.734 -2.846 12.023 1 88.56 131 LEU A O 1
ATOM 1049 N N . HIS A 1 132 ? 4.633 -0.855 12.453 1 91.56 132 HIS A N 1
ATOM 1050 C CA . HIS A 1 132 ? 5.043 -0.358 11.148 1 91.56 132 HIS A CA 1
ATOM 1051 C C . HIS A 1 132 ? 5.859 0.922 11.273 1 91.56 132 HIS A C 1
ATOM 1053 O O . HIS A 1 132 ? 6.516 1.342 10.32 1 91.56 132 HIS A O 1
ATOM 1059 N N . LYS A 1 133 ? 5.922 1.521 12.445 1 94.5 133 LYS A N 1
ATOM 1060 C CA . LYS A 1 133 ? 6.527 2.844 12.57 1 94.5 133 LYS A CA 1
ATOM 1061 C C . LYS A 1 133 ? 8 2.812 12.172 1 94.5 133 LYS A C 1
ATOM 1063 O O . LYS A 1 133 ? 8.477 3.695 11.453 1 94.5 133 LYS A O 1
ATOM 1068 N N . LYS A 1 134 ? 8.711 1.814 12.625 1 91.94 134 LYS A N 1
ATOM 1069 C CA . LYS A 1 134 ? 10.148 1.755 12.375 1 91.94 134 LYS A CA 1
ATOM 1070 C C . LYS A 1 134 ? 10.445 1.697 10.875 1 91.94 134 LYS A C 1
ATOM 1072 O O . LYS A 1 134 ? 11.211 2.51 10.359 1 91.94 134 LYS A O 1
ATOM 1077 N N . SER A 1 135 ? 9.844 0.732 10.203 1 89.12 135 SER A N 1
ATOM 1078 C CA . SER A 1 135 ? 10.062 0.592 8.766 1 89.12 135 SER A CA 1
ATOM 1079 C C . SER A 1 135 ? 9.531 1.801 8 1 89.12 135 SER A C 1
ATOM 1081 O O . SER A 1 135 ? 10.117 2.221 7.004 1 89.12 135 SER A O 1
ATOM 1083 N N . PHE A 1 136 ? 8.453 2.354 8.469 1 93.88 136 PHE A N 1
ATOM 1084 C CA . PHE A 1 136 ? 7.867 3.516 7.809 1 93.88 136 PHE A CA 1
ATOM 1085 C C . PHE A 1 136 ? 8.781 4.727 7.93 1 93.88 136 PHE A C 1
ATOM 1087 O O . PHE A 1 136 ? 8.93 5.492 6.977 1 93.88 136 PHE A O 1
ATOM 1094 N N . LEU A 1 137 ? 9.352 4.871 9.094 1 95.44 137 LEU A N 1
ATOM 1095 C CA . LEU A 1 137 ? 10.281 5.969 9.312 1 95.44 137 LEU A CA 1
ATOM 1096 C C . LEU A 1 137 ? 11.5 5.84 8.398 1 95.44 137 LEU A C 1
ATOM 1098 O O . LEU A 1 137 ? 11.961 6.832 7.828 1 95.44 137 LEU A O 1
ATOM 1102 N N . LYS A 1 138 ? 12.008 4.652 8.242 1 91.44 138 LYS A N 1
ATOM 1103 C CA . LYS A 1 138 ? 13.125 4.422 7.336 1 91.44 138 LYS A CA 1
ATOM 1104 C C . LYS A 1 138 ? 12.758 4.824 5.906 1 91.44 138 LYS A C 1
ATOM 1106 O O . LYS A 1 138 ? 13.531 5.508 5.234 1 91.44 138 LYS A O 1
ATOM 1111 N N . MET A 1 139 ? 11.641 4.387 5.523 1 90.75 139 MET A N 1
ATOM 1112 C CA . MET A 1 139 ? 11.141 4.734 4.195 1 90.75 139 MET A CA 1
ATOM 1113 C C . MET A 1 139 ? 10.992 6.246 4.047 1 90.75 139 MET A C 1
ATOM 1115 O O . MET A 1 139 ? 11.344 6.809 3.006 1 90.75 139 MET A O 1
ATOM 1119 N N . THR A 1 140 ? 10.445 6.926 5.062 1 94.5 140 THR A N 1
ATOM 1120 C CA . THR A 1 140 ? 10.266 8.375 5.051 1 94.5 140 THR A CA 1
ATOM 1121 C C . THR A 1 140 ? 11.609 9.086 4.91 1 94.5 140 THR A C 1
ATOM 1123 O O . THR A 1 140 ? 11.727 10.047 4.152 1 94.5 140 THR A O 1
ATOM 1126 N N . MET A 1 141 ? 12.555 8.602 5.598 1 93.88 141 MET A N 1
ATOM 1127 C CA . MET A 1 141 ? 13.891 9.195 5.523 1 93.88 14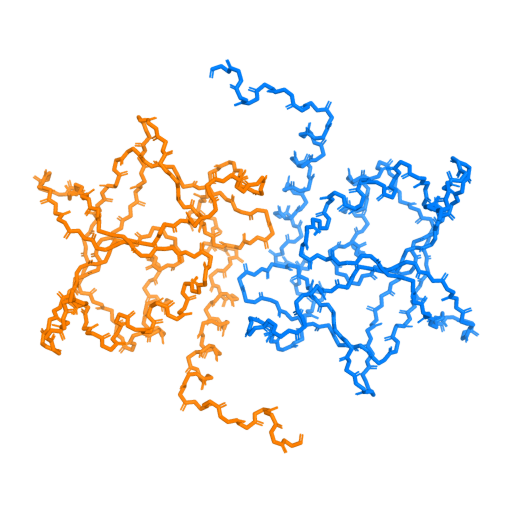1 MET A CA 1
ATOM 1128 C C . MET A 1 141 ? 14.477 9.039 4.125 1 93.88 141 MET A C 1
ATOM 1130 O O . MET A 1 141 ? 15.133 9.945 3.613 1 93.88 141 MET A O 1
ATOM 1134 N N . GLU A 1 142 ? 14.273 7.938 3.533 1 89.5 142 GLU A N 1
ATOM 1135 C CA . GLU A 1 142 ? 14.727 7.734 2.158 1 89.5 142 GLU A CA 1
ATOM 1136 C C . GLU A 1 142 ? 14.016 8.688 1.2 1 89.5 142 GLU A C 1
ATOM 1138 O O . GLU A 1 142 ? 14.625 9.203 0.264 1 89.5 142 GLU A O 1
ATOM 1143 N N . PHE A 1 143 ? 12.805 8.883 1.421 1 92.38 143 PHE A N 1
ATOM 1144 C CA . PHE A 1 143 ? 12.023 9.828 0.626 1 92.38 143 PHE A CA 1
ATOM 1145 C C . PHE A 1 143 ? 12.602 11.227 0.723 1 92.38 143 PHE A C 1
ATOM 1147 O O . PHE A 1 143 ? 12.789 11.906 -0.293 1 92.38 143 PHE A O 1
ATOM 1154 N N . VAL A 1 144 ? 12.898 11.641 1.882 1 94.5 144 VAL A N 1
ATOM 1155 C CA . VAL A 1 144 ? 13.43 12.977 2.115 1 94.5 144 VAL A CA 1
ATOM 1156 C C . VAL A 1 144 ? 14.789 13.117 1.438 1 94.5 144 VAL A C 1
ATOM 1158 O O . VAL A 1 144 ? 15.094 14.156 0.848 1 94.5 144 VAL A O 1
ATOM 1161 N N . GLU A 1 145 ? 15.586 12.102 1.54 1 91.62 145 GLU A N 1
ATOM 1162 C CA . GLU A 1 145 ? 16.891 12.117 0.886 1 91.62 145 GLU A CA 1
ATOM 1163 C C . GLU A 1 145 ? 16.75 12.273 -0.625 1 91.62 145 GLU A C 1
ATOM 1165 O O . GLU A 1 145 ? 17.516 12.992 -1.255 1 91.62 145 GLU A O 1
ATOM 1170 N N . GLU A 1 146 ? 15.773 11.648 -1.192 1 87.88 146 GLU A N 1
ATOM 1171 C CA . GLU A 1 146 ? 15.531 11.727 -2.631 1 87.88 146 GLU A CA 1
ATOM 1172 C C . GLU A 1 146 ? 15.039 13.109 -3.037 1 87.88 146 GLU A C 1
ATOM 1174 O O . GLU A 1 146 ? 15.336 13.578 -4.141 1 87.88 146 GLU A O 1
ATOM 1179 N N . LEU A 1 147 ? 14.227 13.742 -2.271 1 88.94 147 LEU A N 1
ATOM 1180 C CA . LEU A 1 147 ? 13.75 15.094 -2.535 1 88.94 147 LEU A CA 1
ATOM 1181 C C . LEU A 1 147 ? 14.914 16.078 -2.566 1 88.94 147 LEU A C 1
ATOM 1183 O O . LEU A 1 147 ? 14.898 17.031 -3.354 1 88.94 147 LEU A O 1
ATOM 1187 N N . GLU A 1 148 ? 15.781 15.836 -1.69 1 87.38 148 GLU A N 1
ATOM 1188 C CA . GLU A 1 148 ? 16.906 16.75 -1.548 1 87.38 148 GLU A CA 1
ATOM 1189 C C . GLU A 1 148 ? 17.953 16.516 -2.641 1 87.38 148 GLU A C 1
ATOM 1191 O O . GLU A 1 148 ? 18.719 17.422 -2.984 1 87.38 148 GLU A O 1
ATOM 1196 N N . GLN A 1 149 ? 18.078 15.266 -3.152 1 79.5 149 GLN A N 1
ATOM 1197 C CA . GLN A 1 149 ? 19.016 14.906 -4.219 1 79.5 149 GLN A CA 1
ATOM 1198 C C . GLN A 1 149 ? 18.281 14.305 -5.41 1 79.5 149 GLN A C 1
ATOM 1200 O O . GLN A 1 149 ? 18.297 13.086 -5.609 1 79.5 149 GLN A O 1
ATOM 1205 N N . PRO A 1 150 ? 17.438 15.086 -6.266 1 63 150 PRO A N 1
ATOM 1206 C CA . PRO A 1 150 ? 16.656 14.461 -7.336 1 63 150 PRO A CA 1
ATOM 1207 C C . PRO A 1 150 ? 17.531 13.68 -8.32 1 63 150 PRO A C 1
ATOM 1209 O O . PRO A 1 150 ? 17.016 12.875 -9.102 1 63 150 PRO A O 1
ATOM 1212 N N . ASN A 1 151 ? 18.781 13.922 -8.859 1 50 151 ASN A N 1
ATOM 1213 C CA . ASN A 1 151 ? 19.438 13.391 -10.062 1 50 151 ASN A CA 1
ATOM 1214 C C . ASN A 1 151 ? 19.688 11.891 -9.938 1 50 151 ASN A C 1
ATOM 1216 O O . ASN A 1 151 ? 19.734 11.18 -10.945 1 50 151 ASN A O 1
ATOM 1220 N N . GLN A 1 152 ? 20.812 11.266 -9.062 1 42.81 152 GLN A N 1
ATOM 1221 C CA . GLN A 1 152 ? 21.781 10.273 -9.523 1 42.81 152 GLN A CA 1
ATOM 1222 C C . GLN A 1 152 ? 21.109 8.914 -9.734 1 42.81 152 GLN A C 1
ATOM 1224 O O . GLN A 1 152 ? 21.781 7.938 -10.07 1 42.81 152 GLN A O 1
ATOM 1229 N N . SER A 1 153 ? 20.172 8.562 -9.18 1 40.78 153 SER A N 1
ATOM 1230 C CA . SER A 1 153 ? 19.875 7.152 -9.398 1 40.78 153 SER A CA 1
ATOM 1231 C C . SER A 1 153 ? 19.578 6.867 -10.867 1 40.78 153 SER A C 1
ATOM 1233 O O . SER A 1 153 ? 19.375 5.715 -11.25 1 40.78 153 SER A O 1
ATOM 1235 N N . GLY A 1 154 ? 19.203 7.812 -11.664 1 35.16 154 GLY A N 1
ATOM 1236 C CA . GLY A 1 154 ? 19.078 7.594 -13.094 1 35.16 154 GLY A CA 1
ATOM 1237 C C . GLY A 1 154 ? 20.406 7.492 -13.812 1 35.16 154 GLY A C 1
ATOM 1238 O O . GLY A 1 154 ? 20.453 7.195 -15.008 1 35.16 154 GLY A O 1
ATOM 1239 N N . SER A 1 155 ? 21.484 8.375 -13.555 1 29.38 155 SER A N 1
ATOM 1240 C CA . SER A 1 155 ? 22.594 8.617 -14.484 1 29.38 155 SER A CA 1
ATOM 1241 C C . SER A 1 155 ? 23.578 7.461 -14.469 1 29.38 155 SER A C 1
ATOM 1243 O O . SER A 1 155 ? 24.547 7.453 -15.242 1 29.38 155 SER A O 1
ATOM 1245 N N . THR A 1 156 ? 23.781 6.609 -13.391 1 25.12 156 THR A N 1
ATOM 1246 C CA . THR A 1 156 ? 24.875 5.758 -13.852 1 25.12 156 THR A CA 1
ATOM 1247 C C . THR A 1 156 ? 24.359 4.707 -14.836 1 25.12 156 THR A C 1
ATOM 1249 O O . THR A 1 156 ? 23.219 4.242 -14.719 1 25.12 156 THR A O 1
ATOM 1252 N N . MET B 1 1 ? -9.562 -13.664 -30.891 1 24.78 1 MET B N 1
ATOM 1253 C CA . MET B 1 1 ? -10.398 -14.617 -30.156 1 24.78 1 MET B CA 1
ATOM 1254 C C . MET B 1 1 ? -9.828 -14.867 -28.75 1 24.78 1 MET B C 1
ATOM 1256 O O . MET B 1 1 ? -8.641 -15.172 -28.609 1 24.78 1 MET B O 1
ATOM 1260 N N . ALA B 1 2 ? -10.273 -14.234 -27.625 1 43.5 2 ALA B N 1
ATOM 1261 C CA . ALA B 1 2 ? -9.805 -14.578 -26.281 1 43.5 2 ALA B CA 1
ATOM 1262 C C . ALA B 1 2 ? -9.688 -16.094 -26.109 1 43.5 2 ALA B C 1
ATOM 1264 O O . ALA B 1 2 ? -10.641 -16.828 -26.375 1 43.5 2 ALA B O 1
ATOM 1265 N N . SER B 1 3 ? -8.625 -16.688 -26.422 1 43.91 3 SER B N 1
ATOM 1266 C CA . SER B 1 3 ? -8.539 -18.141 -26.297 1 43.91 3 SER B CA 1
ATOM 1267 C C . SER B 1 3 ? -9.352 -18.641 -25.094 1 43.91 3 SER B C 1
ATOM 1269 O O . SER B 1 3 ? -9.156 -18.172 -23.984 1 43.91 3 SER B O 1
ATOM 1271 N N . ALA B 1 4 ? -10.383 -19.156 -25.281 1 49.31 4 ALA B N 1
ATOM 1272 C CA . ALA B 1 4 ? -11.32 -19.734 -24.328 1 49.31 4 ALA B CA 1
ATOM 1273 C C . ALA B 1 4 ? -10.633 -20.766 -23.438 1 49.31 4 ALA B C 1
ATOM 1275 O O . ALA B 1 4 ? -10.133 -21.781 -23.938 1 49.31 4 ALA B O 1
ATOM 1276 N N . THR B 1 5 ? -9.906 -20.281 -22.375 1 55.12 5 THR B N 1
ATOM 1277 C CA . THR B 1 5 ? -9.297 -21.234 -21.438 1 55.12 5 THR B CA 1
ATOM 1278 C C . THR B 1 5 ? -10.219 -22.406 -21.172 1 55.12 5 THR B C 1
ATOM 1280 O O . THR B 1 5 ? -11.414 -22.219 -20.906 1 55.12 5 THR B O 1
ATOM 1283 N N . ASN B 1 6 ? -9.875 -23.547 -21.734 1 61.5 6 ASN B N 1
ATOM 1284 C CA . ASN B 1 6 ? -10.516 -24.797 -21.375 1 61.5 6 ASN B CA 1
ATOM 1285 C C . ASN B 1 6 ? -10.602 -24.969 -19.859 1 61.5 6 ASN B C 1
ATOM 1287 O O . ASN B 1 6 ? -9.602 -24.828 -19.141 1 61.5 6 ASN B O 1
ATOM 1291 N N . PRO B 1 7 ? -11.766 -25.094 -19.266 1 65.62 7 PRO B N 1
ATOM 1292 C CA . PRO B 1 7 ? -11.938 -25.203 -17.812 1 65.62 7 PRO B CA 1
ATOM 1293 C C . PRO B 1 7 ? -10.992 -26.234 -17.188 1 65.62 7 PRO B C 1
ATOM 1295 O O . PRO B 1 7 ? -10.742 -26.188 -15.992 1 65.62 7 PRO B O 1
ATOM 1298 N N . GLN B 1 8 ? -10.43 -27.047 -18 1 74.31 8 GLN B N 1
ATOM 1299 C CA . GLN B 1 8 ? -9.531 -28.062 -17.469 1 74.31 8 GLN B CA 1
ATOM 1300 C C . GLN B 1 8 ? -8.078 -27.594 -17.516 1 74.31 8 GLN B C 1
ATOM 1302 O O . GLN B 1 8 ? -7.188 -28.266 -16.984 1 74.31 8 GLN B O 1
ATOM 1307 N N . SER B 1 9 ? -7.934 -26.469 -17.969 1 89 9 SER B N 1
ATOM 1308 C CA . SER B 1 9 ? -6.574 -25.953 -18.094 1 89 9 SER B CA 1
ATOM 1309 C C . SER B 1 9 ? -5.984 -25.609 -16.734 1 89 9 SER B C 1
ATOM 1311 O O . SER B 1 9 ? -6.699 -25.141 -15.844 1 89 9 SER B O 1
ATOM 1313 N N . VAL B 1 10 ? -4.75 -26.078 -16.516 1 93.62 10 VAL B N 1
ATOM 1314 C CA . VAL B 1 10 ? -4.012 -25.719 -15.305 1 93.62 10 VAL B CA 1
ATOM 1315 C C . VAL B 1 10 ? -2.859 -24.797 -15.664 1 93.62 10 VAL B C 1
ATOM 1317 O O . VAL B 1 10 ? -2.375 -24.797 -16.797 1 93.62 10 VAL B O 1
ATOM 1320 N N . PHE B 1 11 ? -2.525 -24.016 -14.75 1 97.06 11 PHE B N 1
ATOM 1321 C CA . PHE B 1 11 ? -1.51 -22.984 -14.977 1 97.06 11 PHE B CA 1
ATOM 1322 C C . PHE B 1 11 ? -0.37 -23.141 -13.969 1 97.06 11 PHE B C 1
ATOM 1324 O O . PHE B 1 11 ? -0.557 -23.688 -12.891 1 97.06 11 PHE B O 1
ATOM 1331 N N . ASN B 1 12 ? 0.781 -22.75 -14.414 1 98.19 12 ASN B N 1
ATOM 1332 C CA . ASN B 1 12 ? 1.916 -22.484 -13.531 1 98.19 12 ASN B CA 1
ATOM 1333 C C . ASN B 1 12 ? 2.09 -21 -13.266 1 98.19 12 ASN B C 1
ATOM 1335 O O . ASN B 1 12 ? 2.035 -20.188 -14.195 1 98.19 12 ASN B O 1
ATOM 1339 N N . VAL B 1 13 ? 2.25 -20.688 -11.977 1 98.69 13 VAL B N 1
ATOM 1340 C CA . VAL B 1 13 ? 2.338 -19.266 -11.617 1 98.69 13 VAL B CA 1
ATOM 1341 C C . VAL B 1 13 ? 3.621 -19.016 -10.828 1 98.69 13 VAL B C 1
ATOM 1343 O O . VAL B 1 13 ? 3.863 -19.656 -9.797 1 98.69 13 VAL B O 1
ATOM 1346 N N . PHE B 1 14 ? 4.457 -18.094 -11.312 1 98.88 14 PHE B N 1
ATOM 1347 C CA . PHE B 1 14 ? 5.637 -17.641 -10.578 1 98.88 14 PHE B CA 1
ATOM 1348 C C . PHE B 1 14 ? 5.258 -16.609 -9.531 1 98.88 14 PHE B C 1
ATOM 1350 O O . PHE B 1 14 ? 4.66 -15.578 -9.852 1 98.88 14 PHE B O 1
ATOM 1357 N N . VAL B 1 15 ? 5.594 -16.891 -8.289 1 98.81 15 VAL B N 1
ATOM 1358 C CA . VAL B 1 15 ? 5.293 -15.969 -7.199 1 98.81 15 VAL B CA 1
ATOM 1359 C C . VAL B 1 15 ? 6.594 -15.492 -6.551 1 98.81 15 VAL B C 1
ATOM 1361 O O . VAL B 1 15 ? 7.574 -16.234 -6.492 1 98.81 15 VAL B O 1
ATOM 1364 N N . TYR B 1 16 ? 6.586 -14.25 -6.035 1 98.81 16 TYR B N 1
ATOM 1365 C CA . TYR B 1 16 ? 7.848 -13.641 -5.641 1 98.81 16 TYR B CA 1
ATOM 1366 C C . TYR B 1 16 ? 7.66 -12.742 -4.418 1 98.81 16 TYR B C 1
ATOM 1368 O O . TYR B 1 16 ? 8.633 -12.203 -3.887 1 98.81 16 TYR B O 1
ATOM 1376 N N . GLY B 1 17 ? 6.484 -12.5 -3.965 1 97.94 17 GLY B N 1
ATOM 1377 C CA . GLY B 1 17 ? 6.184 -11.641 -2.832 1 97.94 17 GLY B CA 1
ATOM 1378 C C . GLY B 1 17 ? 5.508 -12.375 -1.69 1 97.94 17 GLY B C 1
ATOM 1379 O O . GLY B 1 17 ? 6.016 -13.391 -1.211 1 97.94 17 GLY B O 1
ATOM 1380 N N . SER B 1 18 ? 4.246 -11.82 -1.287 1 96.62 18 SER B N 1
ATOM 1381 C CA . SER B 1 18 ? 3.5 -12.359 -0.157 1 96.62 18 SER B CA 1
ATOM 1382 C C . SER B 1 18 ? 3.059 -13.797 -0.425 1 96.62 18 SER B C 1
ATOM 1384 O O . SER B 1 18 ? 2.898 -14.586 0.507 1 96.62 18 SER B O 1
ATOM 1386 N N . LEU B 1 19 ? 2.943 -14.203 -1.651 1 97.81 19 LEU B N 1
ATOM 1387 C CA . LEU B 1 19 ? 2.496 -15.547 -2.01 1 97.81 19 LEU B CA 1
ATOM 1388 C C . LEU B 1 19 ? 3.631 -16.562 -1.862 1 97.81 19 LEU B C 1
ATOM 1390 O O . LEU B 1 19 ? 3.43 -17.75 -2.059 1 97.81 19 LEU B O 1
ATOM 1394 N N . LEU B 1 20 ? 4.82 -16.094 -1.54 1 98.38 20 LEU B N 1
ATOM 1395 C CA . LEU B 1 20 ? 5.883 -17.016 -1.149 1 98.38 20 LEU B CA 1
ATOM 1396 C C . LEU B 1 20 ? 5.539 -17.719 0.158 1 98.38 20 LEU B C 1
ATOM 1398 O O . LEU B 1 20 ? 6.098 -18.781 0.466 1 98.38 20 LEU B O 1
ATOM 1402 N N . ALA B 1 21 ? 4.707 -17.141 0.963 1 98.06 21 ALA B N 1
ATOM 1403 C CA . ALA B 1 21 ? 4.273 -17.734 2.229 1 98.06 21 ALA B CA 1
ATOM 1404 C C . ALA B 1 21 ? 3.133 -18.719 2.012 1 98.06 21 ALA B C 1
ATOM 1406 O O . ALA B 1 21 ? 2.043 -18.344 1.578 1 98.06 21 ALA B O 1
ATOM 1407 N N . ASP B 1 22 ? 3.338 -19.906 2.459 1 98.06 22 ASP B N 1
ATOM 1408 C CA . ASP B 1 22 ? 2.357 -20.969 2.266 1 98.06 22 ASP B CA 1
ATOM 1409 C C . ASP B 1 22 ? 1.037 -20.641 2.957 1 98.06 22 ASP B C 1
ATOM 1411 O O . ASP B 1 22 ? -0.035 -21 2.465 1 98.06 22 ASP B O 1
ATOM 1415 N N . ASP B 1 23 ? 1.124 -20 4.039 1 97.94 23 ASP B N 1
ATOM 1416 C CA . ASP B 1 23 ? -0.083 -19.672 4.789 1 97.94 23 ASP B CA 1
ATOM 1417 C C . ASP B 1 23 ? -0.988 -18.734 3.992 1 97.94 23 ASP B C 1
ATOM 1419 O O . ASP B 1 23 ? -2.215 -18.844 4.039 1 97.94 23 ASP B O 1
ATOM 1423 N N . VAL B 1 24 ? -0.374 -17.828 3.285 1 97.81 24 VAL B N 1
ATOM 1424 C CA . VAL B 1 24 ? -1.147 -16.906 2.463 1 97.81 24 VAL B CA 1
ATOM 1425 C C . VAL B 1 24 ? -1.786 -17.656 1.3 1 97.81 24 VAL B C 1
ATOM 1427 O O . VAL B 1 24 ? -2.973 -17.484 1.014 1 97.81 24 VAL B O 1
ATOM 1430 N N . VAL B 1 25 ? -1.019 -18.562 0.673 1 98.56 25 VAL B N 1
ATOM 1431 C CA . VAL B 1 25 ? -1.52 -19.375 -0.435 1 98.56 25 VAL B CA 1
ATOM 1432 C C . VAL B 1 25 ? -2.688 -20.234 0.039 1 98.56 25 VAL B C 1
ATOM 1434 O O . VAL B 1 25 ? -3.727 -20.297 -0.622 1 98.56 25 VAL B O 1
ATOM 1437 N N . ARG B 1 26 ? -2.502 -20.797 1.169 1 98.5 26 ARG B N 1
ATOM 1438 C CA . ARG B 1 26 ? -3.541 -21.656 1.729 1 98.5 26 ARG B CA 1
ATOM 1439 C C . ARG B 1 26 ? -4.82 -20.859 1.994 1 98.5 26 ARG B C 1
ATOM 1441 O O . ARG B 1 26 ? -5.922 -21.359 1.755 1 98.5 26 ARG B O 1
ATOM 1448 N N . ALA B 1 27 ? -4.656 -19.719 2.529 1 97.69 27 ALA B N 1
ATOM 1449 C CA . ALA B 1 27 ? -5.82 -18.891 2.803 1 97.69 27 ALA B CA 1
ATOM 1450 C C . ALA B 1 27 ? -6.586 -18.578 1.52 1 97.69 27 ALA B C 1
ATOM 1452 O O . ALA B 1 27 ? -7.816 -18.594 1.503 1 97.69 27 ALA B O 1
ATOM 1453 N N . LEU B 1 28 ? -5.941 -18.359 0.44 1 97.81 28 LEU B N 1
ATOM 1454 C CA . LEU B 1 28 ? -6.551 -17.938 -0.816 1 97.81 28 LEU B CA 1
ATOM 1455 C C . LEU B 1 28 ? -7.133 -19.125 -1.567 1 97.81 28 LEU B C 1
ATOM 1457 O O . LEU B 1 28 ? -8.25 -19.062 -2.082 1 97.81 28 LEU B O 1
ATOM 1461 N N . LEU B 1 29 ? -6.367 -20.25 -1.615 1 97.94 29 LEU B N 1
ATOM 1462 C CA . LEU B 1 29 ? -6.703 -21.344 -2.527 1 97.94 29 LEU B CA 1
ATOM 1463 C C . LEU B 1 29 ? -7.273 -22.531 -1.767 1 97.94 29 LEU B C 1
ATOM 1465 O O . LEU B 1 29 ? -7.699 -23.516 -2.375 1 97.94 29 LEU B O 1
ATOM 1469 N N . LYS B 1 30 ? -7.223 -22.484 -0.464 1 97.56 30 LYS B N 1
ATOM 1470 C CA . LYS B 1 30 ? -7.707 -23.531 0.42 1 97.56 30 LYS B CA 1
ATOM 1471 C C . LYS B 1 30 ? -6.836 -24.781 0.306 1 97.56 30 LYS B C 1
ATOM 1473 O O . LYS B 1 30 ? -7.246 -25.875 0.722 1 97.56 30 LYS B O 1
ATOM 1478 N N . ARG B 1 31 ? -5.629 -24.609 -0.269 1 98.19 31 ARG B N 1
ATOM 1479 C CA . ARG B 1 31 ? -4.57 -25.609 -0.383 1 98.19 31 ARG B CA 1
ATOM 1480 C C . ARG B 1 31 ? -3.227 -24.938 -0.67 1 98.19 31 ARG B C 1
ATOM 1482 O O . ARG B 1 31 ? -3.166 -23.75 -0.964 1 98.19 31 ARG B O 1
ATOM 1489 N N . VAL B 1 32 ? -2.227 -25.797 -0.585 1 98.38 32 VAL B N 1
ATOM 1490 C CA . VAL B 1 32 ? -0.91 -25.375 -1.06 1 98.38 32 VAL B CA 1
ATOM 1491 C C . VAL B 1 32 ? -0.496 -26.234 -2.252 1 98.38 32 VAL B C 1
ATOM 1493 O O . VAL B 1 32 ? -0.208 -27.422 -2.1 1 98.38 32 VAL B O 1
ATOM 1496 N N . PRO B 1 33 ? -0.452 -25.672 -3.396 1 98.38 33 PRO B N 1
ATOM 1497 C CA . PRO B 1 33 ? -0.016 -26.438 -4.566 1 98.38 33 PRO B CA 1
ATOM 1498 C C . PRO B 1 33 ? 1.45 -26.859 -4.484 1 98.38 33 PRO B C 1
ATOM 1500 O O . PRO B 1 33 ? 2.238 -26.234 -3.773 1 98.38 33 PRO B O 1
ATOM 1503 N N . PRO B 1 34 ? 1.77 -27.969 -5.227 1 97.56 34 PRO B N 1
ATOM 1504 C CA . PRO B 1 34 ? 3.203 -28.234 -5.383 1 97.56 34 PRO B CA 1
ATOM 1505 C C . PRO B 1 34 ? 3.963 -27.016 -5.93 1 97.56 34 PRO B C 1
ATOM 1507 O O . PRO B 1 34 ? 3.434 -26.281 -6.754 1 97.56 34 PRO B O 1
ATOM 1510 N N . SER B 1 35 ? 5.203 -26.844 -5.402 1 97.69 35 SER B N 1
ATOM 1511 C CA . SER B 1 35 ? 5.98 -25.688 -5.832 1 97.69 35 SER B CA 1
ATOM 1512 C C . SER B 1 35 ? 7.465 -26.016 -5.922 1 97.69 35 SER B C 1
ATOM 1514 O O . SER B 1 35 ? 7.926 -27 -5.324 1 97.69 35 SER B O 1
ATOM 1516 N N . CYS B 1 36 ? 8.18 -25.234 -6.723 1 96.56 36 CYS B N 1
ATOM 1517 C CA . CYS B 1 36 ? 9.625 -25.375 -6.863 1 96.56 36 CYS B CA 1
ATOM 1518 C C . CYS B 1 36 ? 10.289 -24 -6.941 1 96.56 36 CYS B C 1
ATOM 1520 O O . CYS B 1 36 ? 9.766 -23.094 -7.582 1 96.56 36 CYS B O 1
ATOM 1522 N N . PRO B 1 37 ? 11.484 -23.922 -6.312 1 98 37 PRO B N 1
ATOM 1523 C CA . PRO B 1 37 ? 12.227 -22.656 -6.434 1 98 37 PRO B CA 1
ATOM 1524 C C . PRO B 1 37 ? 12.594 -22.328 -7.879 1 98 37 PRO B C 1
ATOM 1526 O O . PRO B 1 37 ? 12.914 -23.234 -8.656 1 98 37 PRO B O 1
ATOM 1529 N N . ALA B 1 38 ? 12.508 -21.047 -8.234 1 98.38 38 ALA B N 1
ATOM 1530 C CA . ALA B 1 38 ? 12.781 -20.609 -9.602 1 98.38 38 ALA B CA 1
ATOM 1531 C C . ALA B 1 38 ? 13.312 -19.172 -9.625 1 98.38 38 ALA B C 1
ATOM 1533 O O . ALA B 1 38 ? 13.203 -18.453 -8.633 1 98.38 38 ALA B O 1
ATOM 1534 N N . ILE B 1 39 ? 13.891 -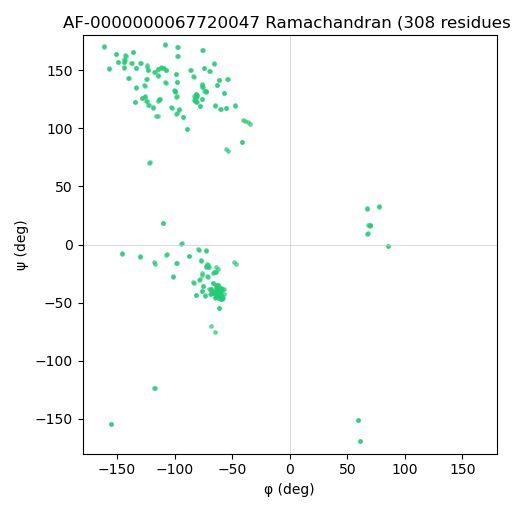18.828 -10.75 1 98.5 39 ILE B N 1
ATOM 1535 C CA . ILE B 1 39 ? 14.492 -17.516 -10.922 1 98.5 39 ILE B CA 1
ATOM 1536 C C . ILE B 1 39 ? 13.914 -16.844 -12.172 1 98.5 39 ILE B C 1
ATOM 1538 O O . ILE B 1 39 ? 13.82 -17.469 -13.234 1 98.5 39 ILE B O 1
ATOM 1542 N N . LEU B 1 40 ? 13.43 -15.656 -12.031 1 98.62 40 LEU B N 1
ATOM 1543 C CA . LEU B 1 40 ? 13.047 -14.805 -13.156 1 98.62 40 LEU B CA 1
ATOM 1544 C C . LEU B 1 40 ? 14.18 -13.844 -13.508 1 98.62 40 LEU B C 1
ATOM 1546 O O . LEU B 1 40 ? 14.516 -12.961 -12.719 1 98.62 40 LEU B O 1
ATOM 1550 N N . HIS B 1 41 ? 14.68 -14 -14.656 1 97.81 41 HIS B N 1
ATOM 1551 C CA . HIS B 1 41 ? 15.812 -13.188 -15.078 1 97.81 41 HIS B CA 1
ATOM 1552 C C . HIS B 1 41 ? 15.352 -11.859 -15.68 1 97.81 41 HIS B C 1
ATOM 1554 O O . HIS B 1 41 ? 14.227 -11.766 -16.188 1 97.81 41 HIS B O 1
ATOM 1560 N N . ASN B 1 42 ? 16.188 -10.82 -15.531 1 98.38 42 ASN B N 1
ATOM 1561 C CA . ASN B 1 42 ? 15.992 -9.5 -16.125 1 98.38 42 ASN B CA 1
ATOM 1562 C C . ASN B 1 42 ? 14.789 -8.781 -15.523 1 98.38 42 ASN B C 1
ATOM 1564 O O . ASN B 1 42 ? 14.062 -8.078 -16.219 1 98.38 42 ASN B O 1
ATOM 1568 N N . PHE B 1 43 ? 14.516 -9.031 -14.297 1 98.75 43 PHE B N 1
ATOM 1569 C CA . PHE B 1 43 ? 13.562 -8.297 -13.477 1 98.75 43 PHE B CA 1
ATOM 1570 C C . PHE B 1 43 ? 14.195 -7.891 -12.148 1 98.75 43 PHE B C 1
ATOM 1572 O O . PHE B 1 43 ? 15.156 -8.516 -11.695 1 98.75 43 PHE B O 1
ATOM 1579 N N . HIS B 1 44 ? 13.68 -6.863 -11.539 1 98.75 44 HIS B N 1
ATOM 1580 C CA . HIS B 1 44 ? 14.031 -6.441 -10.188 1 98.75 44 HIS B CA 1
ATOM 1581 C C . HIS B 1 44 ? 12.797 -6.316 -9.305 1 98.75 44 HIS B C 1
ATOM 1583 O O . HIS B 1 44 ? 11.742 -5.852 -9.758 1 98.75 44 HIS B O 1
ATOM 1589 N N . ARG B 1 45 ? 12.93 -6.801 -8.117 1 98.75 45 ARG B N 1
ATOM 1590 C CA . ARG B 1 45 ? 11.859 -6.75 -7.121 1 98.75 45 ARG B CA 1
ATOM 1591 C C . ARG B 1 45 ? 11.984 -5.504 -6.246 1 98.75 45 ARG B C 1
ATOM 1593 O O . ARG B 1 45 ? 12.875 -5.422 -5.395 1 98.75 45 ARG B O 1
ATOM 1600 N N . PHE B 1 46 ? 11.07 -4.559 -6.402 1 97.81 46 PHE B N 1
ATOM 1601 C CA . PHE B 1 46 ? 11.094 -3.277 -5.703 1 97.81 46 PHE B CA 1
ATOM 1602 C C . PHE B 1 46 ? 10.172 -3.305 -4.492 1 97.81 46 PHE B C 1
ATOM 1604 O O . PHE B 1 46 ? 9.148 -3.992 -4.496 1 97.81 46 PHE B O 1
ATOM 1611 N N . SER B 1 47 ? 10.602 -2.568 -3.488 1 96.12 47 SER B N 1
ATOM 1612 C CA . SER B 1 47 ? 9.625 -2.143 -2.486 1 96.12 47 SER B CA 1
ATOM 1613 C C . SER B 1 47 ? 8.734 -1.027 -3.021 1 96.12 47 SER B C 1
ATOM 1615 O O . SER B 1 47 ? 9.117 -0.312 -3.951 1 96.12 47 SER B O 1
ATOM 1617 N N . ILE B 1 48 ? 7.547 -0.944 -2.514 1 94.69 48 ILE B N 1
ATOM 1618 C CA . ILE B 1 48 ? 6.605 0.122 -2.842 1 94.69 48 ILE B CA 1
ATOM 1619 C C . ILE B 1 48 ? 6.367 0.993 -1.61 1 94.69 48 ILE B C 1
ATOM 1621 O O . ILE B 1 48 ? 6.008 0.487 -0.544 1 94.69 48 ILE B O 1
ATOM 1625 N N . ARG B 1 49 ? 6.582 2.246 -1.774 1 91.69 49 ARG B N 1
ATOM 1626 C CA . ARG B 1 49 ? 6.414 3.139 -0.633 1 91.69 49 ARG B CA 1
ATOM 1627 C C . ARG B 1 49 ? 5.023 2.996 -0.027 1 91.69 49 ARG B C 1
ATOM 1629 O O . ARG B 1 49 ? 4.016 3.152 -0.724 1 91.69 49 ARG B O 1
ATOM 1636 N N . GLY B 1 50 ? 5.02 2.561 1.258 1 91.88 50 GLY B N 1
ATOM 1637 C CA . GLY B 1 50 ? 3.771 2.482 2 1 91.88 50 GLY B CA 1
ATOM 1638 C C . GLY B 1 50 ? 3.021 1.184 1.774 1 91.88 50 GLY B C 1
ATOM 1639 O O . GLY B 1 50 ? 1.954 0.968 2.352 1 91.88 50 GLY B O 1
ATOM 1640 N N . CYS B 1 51 ? 3.529 0.336 0.963 1 93.44 51 CYS B N 1
ATOM 1641 C CA . CYS B 1 51 ? 2.918 -0.966 0.728 1 93.44 51 CYS B CA 1
ATOM 1642 C C . CYS B 1 51 ? 3.787 -2.088 1.283 1 93.44 51 CYS B C 1
ATOM 1644 O O . CYS B 1 51 ? 5.012 -1.956 1.347 1 93.44 51 CYS B O 1
ATOM 1646 N N . VAL B 1 52 ? 3.121 -3.148 1.633 1 94.88 52 VAL B N 1
ATOM 1647 C CA . VAL B 1 52 ? 3.893 -4.211 2.27 1 94.88 52 VAL B CA 1
ATOM 1648 C C . VAL B 1 52 ? 4.246 -5.281 1.239 1 94.88 52 VAL B C 1
ATOM 1650 O O . VAL B 1 52 ? 5.105 -6.133 1.487 1 94.88 52 VAL B O 1
ATOM 1653 N N . TYR B 1 53 ? 3.6 -5.301 0.117 1 96.38 53 TYR B N 1
ATOM 1654 C CA . TYR B 1 53 ? 3.912 -6.25 -0.945 1 96.38 53 TYR B CA 1
ATOM 1655 C C . TYR B 1 53 ? 4.816 -5.617 -1.994 1 96.38 53 TYR B C 1
ATOM 1657 O O . TYR B 1 53 ? 4.902 -4.391 -2.092 1 96.38 53 TYR B O 1
ATOM 1665 N N . PRO B 1 54 ? 5.484 -6.445 -2.822 1 98.06 54 PRO B N 1
ATOM 1666 C CA . PRO B 1 54 ? 6.457 -5.918 -3.779 1 98.06 54 PRO B CA 1
ATOM 1667 C C . PRO B 1 54 ? 5.875 -5.734 -5.176 1 98.06 54 PRO B C 1
ATOM 1669 O O . PRO B 1 54 ? 4.738 -6.148 -5.434 1 98.06 54 PRO B O 1
ATOM 1672 N N . ALA B 1 55 ? 6.668 -5.082 -5.957 1 98 55 ALA B N 1
ATOM 1673 C CA . ALA B 1 55 ? 6.453 -4.961 -7.398 1 98 55 ALA B CA 1
ATOM 1674 C C . ALA B 1 55 ? 7.68 -5.441 -8.172 1 98 55 ALA B C 1
ATOM 1676 O O . ALA B 1 55 ? 8.812 -5.207 -7.762 1 98 55 ALA B O 1
ATOM 1677 N N . ILE B 1 56 ? 7.461 -6.098 -9.281 1 98.62 56 ILE B N 1
ATOM 1678 C CA . ILE B 1 56 ? 8.594 -6.395 -10.148 1 98.62 56 ILE B CA 1
ATOM 1679 C C . ILE B 1 56 ? 8.445 -5.641 -11.469 1 98.62 56 ILE B C 1
ATOM 1681 O O . ILE B 1 56 ? 7.336 -5.465 -11.969 1 98.62 56 ILE B O 1
ATOM 1685 N N . LEU B 1 57 ? 9.586 -5.23 -11.992 1 98.44 57 LEU B N 1
ATOM 1686 C CA . LEU B 1 57 ? 9.711 -4.59 -13.297 1 98.44 57 LEU B CA 1
ATOM 1687 C C . LEU B 1 57 ? 10.914 -5.129 -14.062 1 98.44 57 LEU B C 1
ATOM 1689 O O . LEU B 1 57 ? 11.875 -5.613 -13.453 1 98.44 57 LEU B O 1
ATOM 1693 N N . PRO B 1 58 ? 10.859 -5.012 -15.398 1 98.12 58 PRO B N 1
ATOM 1694 C CA . PRO B 1 58 ? 12.031 -5.422 -16.172 1 98.12 58 PRO B CA 1
ATOM 1695 C C . PRO B 1 58 ? 13.25 -4.543 -15.891 1 98.12 58 PRO B C 1
ATOM 1697 O O . PRO B 1 58 ? 13.172 -3.318 -16 1 98.12 58 PRO B O 1
ATOM 1700 N N . VAL B 1 59 ? 14.227 -5.082 -15.438 1 97.69 59 VAL B N 1
ATOM 1701 C CA . VAL B 1 59 ? 15.539 -4.457 -15.273 1 97.69 59 VAL B CA 1
ATOM 1702 C C . VAL B 1 59 ? 16.625 -5.406 -15.773 1 97.69 59 VAL B C 1
ATOM 1704 O O . VAL B 1 59 ? 16.781 -6.512 -15.25 1 97.69 59 VAL B O 1
ATOM 1707 N N . GLU B 1 60 ? 17.406 -4.961 -16.703 1 97.5 60 GLU B N 1
ATOM 1708 C CA . GLU B 1 60 ? 18.422 -5.793 -17.328 1 97.5 60 GLU B CA 1
ATOM 1709 C C . GLU B 1 60 ? 19.484 -6.238 -16.328 1 97.5 60 GLU B C 1
ATOM 1711 O O . GLU B 1 60 ? 19.891 -5.457 -15.469 1 97.5 60 GLU B O 1
ATOM 1716 N N . ASN B 1 61 ? 19.875 -7.531 -16.406 1 97.62 61 ASN B N 1
ATOM 1717 C CA . ASN B 1 61 ? 20.969 -8.125 -15.641 1 97.62 61 ASN B CA 1
ATOM 1718 C C . ASN B 1 61 ? 20.625 -8.242 -14.156 1 97.62 61 ASN B C 1
ATOM 1720 O O . ASN B 1 61 ? 21.516 -8.266 -13.312 1 97.62 61 ASN B O 1
ATOM 1724 N N . LYS B 1 62 ? 19.422 -8.141 -13.812 1 98.38 62 LYS B N 1
ATOM 1725 C CA . LYS B 1 62 ? 18.922 -8.445 -12.477 1 98.38 62 LYS B CA 1
ATOM 1726 C C . LYS B 1 62 ? 18.109 -9.734 -12.477 1 98.38 62 LYS B C 1
ATOM 1728 O O . LYS B 1 62 ? 18.031 -10.422 -13.492 1 98.38 62 LYS B O 1
ATOM 1733 N N . LYS B 1 63 ? 17.766 -10.156 -11.266 1 98.5 63 LYS B N 1
ATOM 1734 C CA . LYS B 1 63 ? 16.969 -11.375 -11.164 1 98.5 63 LYS B CA 1
ATOM 1735 C C . LYS B 1 63 ? 16.062 -11.344 -9.945 1 98.5 63 LYS B C 1
ATOM 1737 O O . LYS B 1 63 ? 16.328 -10.609 -8.984 1 98.5 63 LYS B O 1
ATOM 1742 N N . VAL B 1 64 ? 15.062 -12.078 -9.984 1 98.75 64 VAL B N 1
ATOM 1743 C CA . VAL B 1 64 ? 14.125 -12.234 -8.875 1 98.75 64 VAL B CA 1
ATOM 1744 C C . VAL B 1 64 ? 14.031 -13.703 -8.484 1 98.75 64 VAL B C 1
ATOM 1746 O O . VAL B 1 64 ? 13.664 -14.547 -9.312 1 98.75 64 VAL B O 1
ATOM 1749 N N . ASN B 1 65 ? 14.391 -13.953 -7.215 1 98.44 65 ASN B N 1
ATOM 1750 C CA . ASN B 1 65 ? 14.18 -15.289 -6.668 1 98.44 65 ASN B CA 1
ATOM 1751 C C . ASN B 1 65 ? 12.734 -15.484 -6.203 1 98.44 65 ASN B C 1
ATOM 1753 O O . ASN B 1 65 ? 12.188 -14.625 -5.512 1 98.44 65 ASN B O 1
ATOM 1757 N N . GLY B 1 66 ? 12.164 -16.547 -6.641 1 98.69 66 GLY B N 1
ATOM 1758 C CA . GLY B 1 66 ? 10.812 -16.906 -6.234 1 98.69 66 GLY B CA 1
ATOM 1759 C C . GLY B 1 66 ? 10.531 -18.391 -6.332 1 98.69 66 GLY B C 1
ATOM 1760 O O . GLY B 1 66 ? 11.422 -19.203 -6.086 1 98.69 66 GLY B O 1
ATOM 1761 N N . LYS B 1 67 ? 9.273 -18.703 -6.5 1 98.31 67 LYS B N 1
ATOM 1762 C CA . LYS B 1 67 ? 8.922 -20.109 -6.738 1 98.31 67 LYS B CA 1
ATOM 1763 C C . LYS B 1 67 ? 7.762 -20.219 -7.723 1 98.31 67 LYS B C 1
ATOM 1765 O O . LYS B 1 67 ? 7.043 -19.25 -7.957 1 98.31 67 LYS B O 1
ATOM 1770 N N . VAL B 1 68 ? 7.664 -21.375 -8.297 1 98.38 68 VAL B N 1
ATOM 1771 C CA . VAL B 1 68 ? 6.574 -21.672 -9.227 1 98.38 68 VAL B CA 1
ATOM 1772 C C . VAL B 1 68 ? 5.527 -22.547 -8.531 1 98.38 68 VAL B C 1
ATOM 1774 O O . VAL B 1 68 ? 5.844 -23.625 -8.031 1 98.38 68 VAL B O 1
ATOM 1777 N N . LEU B 1 69 ? 4.316 -22.047 -8.406 1 98.62 69 LEU B N 1
ATOM 1778 C CA . LEU B 1 69 ? 3.166 -22.844 -8.008 1 98.62 69 LEU B CA 1
ATOM 1779 C C . LEU B 1 69 ? 2.598 -23.609 -9.203 1 98.62 69 LEU B C 1
ATOM 1781 O O . LEU B 1 69 ? 2.27 -23 -10.227 1 98.62 69 LEU B O 1
ATOM 1785 N N . SER B 1 70 ? 2.469 -24.875 -9.078 1 97.69 70 SER B N 1
ATOM 1786 C CA . SER B 1 70 ? 2.039 -25.688 -10.211 1 97.69 70 SER B CA 1
ATOM 1787 C C . SER B 1 70 ? 0.605 -26.172 -10.023 1 97.69 70 SER B C 1
ATOM 1789 O O . SER B 1 70 ? 0.14 -26.344 -8.891 1 97.69 70 SER B O 1
ATOM 1791 N N . GLY B 1 71 ? -0.103 -26.359 -11.172 1 97.25 71 GLY B N 1
ATOM 1792 C CA . GLY B 1 71 ? -1.425 -26.969 -11.133 1 97.25 71 GLY B CA 1
ATOM 1793 C C . GLY B 1 71 ? -2.508 -26.016 -10.68 1 97.25 71 GLY B C 1
ATOM 1794 O O . GLY B 1 71 ? -3.469 -26.422 -10.023 1 97.25 71 GLY B O 1
ATOM 1795 N N . ILE B 1 72 ? -2.377 -24.781 -10.984 1 98.19 72 ILE B N 1
ATOM 1796 C CA . ILE B 1 72 ? -3.379 -23.797 -10.617 1 98.19 72 ILE B CA 1
ATOM 1797 C C . ILE B 1 72 ? -4.57 -23.875 -11.562 1 98.19 72 ILE B C 1
ATOM 1799 O O . ILE B 1 72 ? -4.43 -23.672 -12.773 1 98.19 72 ILE B O 1
ATOM 1803 N N . THR B 1 73 ? -5.734 -24.172 -10.969 1 97.19 73 THR B N 1
ATOM 1804 C CA . THR B 1 73 ? -6.938 -24.297 -11.789 1 97.19 73 THR B CA 1
ATOM 1805 C C . THR B 1 73 ? -7.449 -22.938 -12.219 1 97.19 73 THR B C 1
ATOM 1807 O O . THR B 1 73 ? -6.992 -21.906 -11.711 1 97.19 73 THR B O 1
ATOM 1810 N N . VAL B 1 74 ? -8.383 -22.938 -13.172 1 96.25 74 VAL B N 1
ATOM 1811 C CA . VAL B 1 74 ? -8.945 -21.703 -13.68 1 96.25 74 VAL B CA 1
ATOM 1812 C C . VAL B 1 74 ? -9.625 -20.938 -12.547 1 96.25 74 VAL B C 1
ATOM 1814 O O . VAL B 1 74 ? -9.375 -19.734 -12.367 1 96.25 74 VAL B O 1
ATOM 1817 N N . PRO B 1 75 ? -10.422 -21.578 -11.68 1 95.69 75 PRO B N 1
ATOM 1818 C CA . PRO B 1 75 ? -11.023 -20.859 -10.562 1 95.69 75 PRO B CA 1
ATOM 1819 C C . PRO B 1 75 ? -9.984 -20.297 -9.602 1 95.69 75 PRO B C 1
ATOM 1821 O O . PRO B 1 75 ? -10.156 -19.188 -9.078 1 95.69 75 PRO B O 1
ATOM 1824 N N . GLU B 1 76 ? -8.984 -21.062 -9.367 1 97.19 76 GLU B N 1
ATOM 1825 C CA . GLU B 1 76 ? -7.914 -20.578 -8.5 1 97.19 76 GLU B CA 1
ATOM 1826 C C . GLU B 1 76 ? -7.191 -19.391 -9.117 1 97.19 76 GLU B C 1
ATOM 1828 O O . GLU B 1 76 ? -6.82 -18.453 -8.406 1 97.19 76 GLU B O 1
ATOM 1833 N N . LEU B 1 77 ? -6.977 -19.469 -10.406 1 97.38 77 LEU B N 1
ATOM 1834 C CA . LEU B 1 77 ? -6.34 -18.359 -11.109 1 97.38 77 LEU B CA 1
ATOM 1835 C C . LEU B 1 77 ? -7.191 -17.094 -11.016 1 97.38 77 LEU B C 1
ATOM 1837 O O . LEU B 1 77 ? -6.66 -15.992 -10.867 1 97.38 77 LEU B O 1
ATOM 1841 N N . ASP B 1 78 ? -8.461 -17.25 -11.078 1 95.94 78 ASP B N 1
ATOM 1842 C CA . ASP B 1 78 ? -9.391 -16.141 -10.938 1 95.94 78 ASP B CA 1
ATOM 1843 C C . ASP B 1 78 ? -9.258 -15.484 -9.562 1 95.94 78 ASP B C 1
ATOM 1845 O O . ASP B 1 78 ? -9.305 -14.258 -9.445 1 95.94 78 ASP B O 1
ATOM 1849 N N . ILE B 1 79 ? -9.125 -16.281 -8.539 1 96.56 79 ILE B N 1
ATOM 1850 C CA . ILE B 1 79 ? -8.922 -15.773 -7.184 1 96.56 79 ILE B CA 1
ATOM 1851 C C . ILE B 1 79 ? -7.625 -14.969 -7.121 1 96.56 79 ILE B C 1
ATOM 1853 O O . ILE B 1 79 ? -7.598 -13.875 -6.562 1 96.56 79 ILE B O 1
ATOM 1857 N N . LEU B 1 80 ? -6.578 -15.516 -7.684 1 97.31 80 LEU B N 1
ATOM 1858 C CA . LEU B 1 80 ? -5.293 -14.82 -7.684 1 97.31 80 LEU B CA 1
ATOM 1859 C C . LEU B 1 80 ? -5.387 -13.508 -8.453 1 97.31 80 LEU B C 1
ATOM 1861 O O . LEU B 1 80 ? -4.828 -12.492 -8.023 1 97.31 80 LEU B O 1
ATOM 1865 N N . ASP B 1 81 ? -6.082 -13.492 -9.578 1 96.62 81 ASP B N 1
ATOM 1866 C CA . ASP B 1 81 ? -6.289 -12.281 -10.367 1 96.62 81 ASP B CA 1
ATOM 1867 C C . ASP B 1 81 ? -6.984 -11.203 -9.539 1 96.62 81 ASP B C 1
ATOM 1869 O O . ASP B 1 81 ? -6.598 -10.031 -9.594 1 96.62 81 ASP B O 1
ATOM 1873 N N . LYS B 1 82 ? -7.961 -11.578 -8.836 1 94.06 82 LYS B N 1
ATOM 1874 C CA . LYS B 1 82 ? -8.711 -10.633 -8.016 1 94.06 82 LYS B CA 1
ATOM 1875 C C . LYS B 1 82 ? -7.863 -10.125 -6.848 1 94.06 82 LYS B C 1
ATOM 1877 O O . LYS B 1 82 ? -7.938 -8.953 -6.484 1 94.06 82 LYS B O 1
ATOM 1882 N N . PHE B 1 83 ? -7.102 -11.008 -6.301 1 95.12 83 PHE B N 1
ATOM 1883 C CA . PHE B 1 83 ? -6.254 -10.664 -5.164 1 95.12 83 PHE B CA 1
ATOM 1884 C C . PHE B 1 83 ? -5.191 -9.648 -5.574 1 95.12 83 PHE B C 1
ATOM 1886 O O . PHE B 1 83 ? -4.91 -8.703 -4.828 1 95.12 83 PHE B O 1
ATOM 1893 N N . GLU B 1 84 ? -4.469 -9.773 -6.703 1 90.69 84 GLU B N 1
ATOM 1894 C CA . GLU B 1 84 ? -3.402 -8.883 -7.16 1 90.69 84 GLU B CA 1
ATOM 1895 C C . GLU B 1 84 ? -3.965 -7.559 -7.664 1 90.69 84 GLU B C 1
ATOM 1897 O O . GLU B 1 84 ? -3.268 -6.543 -7.66 1 90.69 84 GLU B O 1
ATOM 1902 N N . ASP B 1 85 ? -5.207 -7.492 -7.977 1 83.75 85 ASP B N 1
ATOM 1903 C CA . ASP B 1 85 ? -5.938 -6.27 -8.305 1 83.75 85 ASP B CA 1
ATOM 1904 C C . ASP B 1 85 ? -5.348 -5.594 -9.539 1 83.75 85 ASP B C 1
ATOM 1906 O O . ASP B 1 85 ? -4.508 -6.172 -10.227 1 83.75 85 ASP B O 1
ATOM 1910 N N . VAL B 1 86 ? -5.75 -4.375 -9.836 1 86.56 86 VAL B N 1
ATOM 1911 C CA . VAL B 1 86 ? -5.531 -3.676 -11.102 1 86.56 86 VAL B CA 1
ATOM 1912 C C . VAL B 1 86 ? -4.094 -3.166 -11.164 1 86.56 86 VAL B C 1
ATOM 1914 O O . VAL B 1 86 ? -3.6 -2.816 -12.242 1 86.56 86 VAL B O 1
ATOM 1917 N N . GLU B 1 87 ? -3.383 -3.17 -10.039 1 90.44 87 GLU B N 1
ATOM 1918 C CA . GLU B 1 87 ? -2.012 -2.672 -10 1 90.44 87 GLU B CA 1
ATOM 1919 C C . GLU B 1 87 ? -1.061 -3.613 -10.734 1 90.44 87 GLU B C 1
ATOM 1921 O O . GLU B 1 87 ? 0.05 -3.221 -11.094 1 90.44 87 GLU B O 1
ATOM 1926 N N . TYR B 1 88 ? -1.491 -4.844 -10.922 1 96.75 88 TYR B N 1
ATOM 1927 C CA . TYR B 1 88 ? -0.642 -5.828 -11.586 1 96.75 88 TYR B CA 1
ATOM 1928 C C . TYR B 1 88 ? -1.232 -6.25 -12.922 1 96.75 88 TYR B C 1
ATOM 1930 O O . TYR B 1 88 ? -2.453 -6.254 -13.094 1 96.75 88 TYR B O 1
ATOM 1938 N N . GLU B 1 89 ? -0.345 -6.613 -13.805 1 97.38 89 GLU B N 1
ATOM 1939 C CA . GLU B 1 89 ? -0.694 -7.285 -15.055 1 97.38 89 GLU B CA 1
ATOM 1940 C C . GLU B 1 89 ? -0.152 -8.711 -15.078 1 97.38 89 GLU B C 1
ATOM 1942 O O . GLU B 1 89 ? 1.028 -8.938 -14.805 1 97.38 89 GLU B O 1
ATOM 1947 N N . ARG B 1 90 ? -1.06 -9.656 -15.289 1 97.94 90 ARG B N 1
ATOM 1948 C CA . ARG B 1 90 ? -0.603 -11.039 -15.445 1 97.94 90 ARG B CA 1
ATOM 1949 C C . ARG B 1 90 ? 0 -11.266 -16.828 1 97.94 90 ARG B C 1
ATOM 1951 O O . ARG B 1 90 ? -0.642 -10.984 -17.844 1 97.94 90 ARG B O 1
ATOM 1958 N N . ARG B 1 91 ? 1.195 -11.742 -16.906 1 97.88 91 ARG B N 1
ATOM 1959 C CA . ARG B 1 91 ? 1.9 -12.008 -18.156 1 97.88 91 ARG B CA 1
ATOM 1960 C C . ARG B 1 91 ? 2.553 -13.383 -18.141 1 97.88 91 ARG B C 1
ATOM 1962 O O . ARG B 1 91 ? 2.926 -13.891 -17.078 1 97.88 91 ARG B O 1
ATOM 1969 N N . THR B 1 92 ? 2.68 -13.914 -19.359 1 97.94 92 THR B N 1
ATOM 1970 C CA . THR B 1 92 ? 3.469 -15.133 -19.516 1 97.94 92 THR B CA 1
ATOM 1971 C C . THR B 1 92 ? 4.957 -14.805 -19.594 1 97.94 92 THR B C 1
ATOM 1973 O O . THR B 1 92 ? 5.367 -13.969 -20.406 1 97.94 92 THR B O 1
ATOM 1976 N N . VAL B 1 93 ? 5.723 -15.469 -18.766 1 98.25 93 VAL B N 1
ATOM 1977 C CA . VAL B 1 93 ? 7.16 -15.219 -18.719 1 98.25 93 VAL B CA 1
ATOM 1978 C C . VAL B 1 93 ? 7.906 -16.547 -18.656 1 98.25 93 VAL B C 1
ATOM 1980 O O . VAL B 1 93 ? 7.312 -17.594 -18.344 1 98.25 93 VAL B O 1
ATOM 1983 N N . ASP B 1 94 ? 9.234 -16.469 -18.906 1 97.38 94 ASP B N 1
ATOM 1984 C CA . ASP B 1 94 ? 10.117 -17.625 -18.75 1 97.38 94 ASP B CA 1
ATOM 1985 C C . ASP B 1 94 ? 10.883 -17.547 -17.422 1 97.38 94 ASP B C 1
ATOM 1987 O O . ASP B 1 94 ? 11.43 -16.5 -17.078 1 97.38 94 ASP B O 1
ATOM 1991 N N . VAL B 1 95 ? 10.898 -18.656 -16.688 1 98.38 95 VAL B N 1
ATOM 1992 C CA . VAL B 1 95 ? 11.695 -18.734 -15.469 1 98.38 95 VAL B CA 1
ATOM 1993 C C . VAL B 1 95 ? 12.656 -19.922 -15.555 1 98.38 95 VAL B C 1
ATOM 1995 O O . VAL B 1 95 ? 12.406 -20.875 -16.297 1 98.38 95 VAL B O 1
ATOM 1998 N N . SER B 1 96 ? 13.766 -19.781 -14.828 1 97.56 96 SER B N 1
ATOM 1999 C CA . SER B 1 96 ? 14.688 -20.906 -14.672 1 97.56 96 SER B CA 1
ATOM 2000 C C . SER B 1 96 ? 14.453 -21.625 -13.359 1 97.56 96 SER B C 1
ATOM 2002 O O . SER B 1 96 ? 14.445 -21.016 -12.289 1 97.56 96 SER B O 1
ATOM 2004 N N . LEU B 1 97 ? 14.273 -22.969 -13.445 1 95.69 97 LEU B N 1
ATOM 2005 C CA . LEU B 1 97 ? 14.164 -23.75 -12.219 1 95.69 97 LEU B CA 1
ATOM 2006 C C . LEU B 1 97 ? 15.523 -23.906 -11.547 1 95.69 97 LEU B C 1
ATOM 2008 O O . LEU B 1 97 ? 16.531 -24.172 -12.211 1 95.69 97 LEU B O 1
ATOM 2012 N N . THR B 1 98 ? 15.531 -23.641 -10.266 1 91.56 98 THR B N 1
ATOM 2013 C CA . THR B 1 98 ? 16.797 -23.594 -9.547 1 91.56 98 THR B CA 1
ATOM 2014 C C . THR B 1 98 ? 17.422 -24.984 -9.5 1 91.56 98 THR B C 1
ATOM 2016 O O . THR B 1 98 ? 18.656 -25.125 -9.555 1 91.56 98 THR B O 1
ATOM 2019 N N . ASP B 1 99 ? 16.672 -26.016 -9.445 1 87.44 99 ASP B N 1
ATOM 2020 C CA . ASP B 1 99 ? 17.188 -27.375 -9.258 1 87.44 99 ASP B CA 1
ATOM 2021 C C . ASP B 1 99 ? 17.625 -27.984 -10.594 1 87.44 99 ASP B C 1
ATOM 2023 O O . ASP B 1 99 ? 18.547 -28.797 -10.625 1 87.44 99 ASP B O 1
ATOM 2027 N N . SER B 1 100 ? 17.047 -27.703 -11.711 1 83.25 100 SER B N 1
ATOM 2028 C CA . SER B 1 100 ? 17.328 -28.375 -12.969 1 83.25 100 SER B CA 1
ATOM 2029 C C . SER B 1 100 ? 17.875 -27.406 -14.008 1 83.25 100 SER B C 1
ATOM 2031 O O . SER B 1 100 ? 18.422 -27.828 -15.031 1 83.25 100 SER B O 1
ATOM 2033 N N . SER B 1 101 ? 17.781 -26.219 -13.852 1 79.81 101 SER B N 1
ATOM 2034 C CA . SER B 1 101 ? 18.156 -25.172 -14.797 1 79.81 101 SER B CA 1
ATOM 2035 C C . SER B 1 101 ? 17.266 -25.188 -16.031 1 79.81 101 SER B C 1
ATOM 2037 O O . SER B 1 101 ? 17.531 -24.469 -17 1 79.81 101 SER B O 1
ATOM 2039 N N . ASP B 1 102 ? 16.281 -25.953 -15.938 1 90.06 102 ASP B N 1
ATOM 2040 C CA . ASP B 1 102 ? 15.289 -25.938 -17.016 1 90.06 102 ASP B CA 1
ATOM 2041 C C . ASP B 1 102 ? 14.5 -24.625 -17.016 1 90.06 102 ASP B C 1
ATOM 2043 O O . ASP B 1 102 ? 14.336 -23.984 -15.977 1 90.06 102 ASP B O 1
ATOM 2047 N N . THR B 1 103 ? 14.102 -24.266 -18.234 1 94.19 103 THR B N 1
ATOM 2048 C CA . THR B 1 103 ? 13.25 -23.094 -18.391 1 94.19 103 THR B CA 1
ATOM 2049 C C . THR B 1 103 ? 11.781 -23.5 -18.516 1 94.19 103 THR B C 1
ATOM 2051 O O . THR B 1 103 ? 11.469 -24.5 -19.156 1 94.19 103 THR B O 1
ATOM 2054 N N . LEU B 1 104 ? 10.992 -22.766 -17.906 1 95.44 104 LEU B N 1
ATOM 2055 C CA . LEU B 1 104 ? 9.555 -23.031 -17.922 1 95.44 104 LEU B CA 1
ATOM 2056 C C . LEU B 1 104 ? 8.773 -21.75 -18.203 1 95.44 104 LEU B C 1
ATOM 2058 O O . LEU B 1 104 ? 9.094 -20.688 -17.656 1 95.44 104 LEU B O 1
ATOM 2062 N N . LEU B 1 105 ? 7.754 -21.875 -19.109 1 96.5 105 LEU B N 1
ATOM 2063 C CA . LEU B 1 105 ? 6.816 -20.766 -19.297 1 96.5 105 LEU B CA 1
ATOM 2064 C C . LEU B 1 105 ? 5.758 -20.766 -18.203 1 96.5 105 LEU B C 1
ATOM 2066 O O . LEU B 1 105 ? 5.109 -21.781 -17.953 1 96.5 105 LEU B O 1
ATOM 2070 N N . VAL B 1 106 ? 5.609 -19.594 -17.578 1 98.25 106 VAL B N 1
ATOM 2071 C CA . VAL B 1 106 ? 4.684 -19.484 -16.453 1 98.25 106 VAL B CA 1
ATOM 2072 C C . VAL B 1 106 ? 3.984 -18.125 -16.484 1 98.25 106 VAL B C 1
ATOM 2074 O O . VAL B 1 106 ? 4.402 -17.219 -17.203 1 98.25 106 VAL B O 1
ATOM 2077 N N . GLU B 1 107 ? 2.873 -18.062 -15.711 1 98.44 107 GLU B N 1
ATOM 2078 C CA . GLU B 1 107 ? 2.24 -16.766 -15.469 1 98.44 107 GLU B CA 1
ATOM 2079 C C . GLU B 1 107 ? 2.906 -16.031 -14.305 1 98.44 107 GLU B C 1
ATOM 2081 O O . GLU B 1 107 ? 3.35 -16.672 -13.344 1 98.44 107 GLU B O 1
ATOM 2086 N N . ALA B 1 108 ? 2.977 -14.75 -14.422 1 98.75 108 ALA B N 1
ATOM 2087 C CA . ALA B 1 108 ? 3.467 -13.898 -13.336 1 98.75 108 ALA B CA 1
ATOM 2088 C C . ALA B 1 108 ? 2.713 -12.578 -13.289 1 98.75 108 ALA B C 1
ATOM 2090 O O . ALA B 1 108 ? 2.201 -12.109 -14.312 1 98.75 108 ALA B O 1
ATOM 2091 N N . TYR B 1 109 ? 2.65 -12.031 -12.141 1 98.62 109 TYR B N 1
ATOM 2092 C CA . TYR B 1 109 ? 2.016 -10.734 -11.969 1 98.62 109 TYR B CA 1
ATOM 2093 C C . TYR B 1 109 ? 3.057 -9.617 -11.93 1 98.62 109 TYR B C 1
ATOM 2095 O O . TYR B 1 109 ? 3.811 -9.492 -10.969 1 98.62 109 TYR B O 1
ATOM 2103 N N . ILE B 1 110 ? 3 -8.82 -12.953 1 98.56 110 ILE B N 1
ATOM 2104 C CA . ILE B 1 110 ? 3.994 -7.77 -13.133 1 98.56 110 ILE B CA 1
ATOM 2105 C C . ILE B 1 110 ? 3.363 -6.406 -12.852 1 98.56 110 ILE B C 1
ATOM 2107 O O . ILE B 1 110 ? 2.219 -6.156 -13.234 1 98.56 110 ILE B O 1
ATOM 2111 N N . TRP B 1 111 ? 4.129 -5.539 -12.164 1 97.94 111 TRP B N 1
ATOM 2112 C CA . TRP B 1 111 ? 3.633 -4.203 -11.852 1 97.94 111 TRP B CA 1
ATOM 2113 C C . TRP B 1 111 ? 3.234 -3.461 -13.125 1 97.94 111 TRP B C 1
ATOM 2115 O O . TRP B 1 111 ? 4.008 -3.402 -14.086 1 97.94 111 TRP B O 1
ATOM 2125 N N . ALA B 1 112 ? 2.053 -2.889 -13.164 1 96.62 112 ALA B N 1
ATOM 2126 C CA . ALA B 1 112 ? 1.495 -2.33 -14.398 1 96.62 112 ALA B CA 1
ATOM 2127 C C . ALA B 1 112 ? 2.148 -0.994 -14.734 1 96.62 112 ALA B C 1
ATOM 2129 O O . ALA B 1 112 ? 2.424 -0.711 -15.906 1 96.62 112 ALA B O 1
ATOM 2130 N N . ASP B 1 113 ? 2.393 -0.156 -13.703 1 94.62 113 ASP B N 1
ATOM 2131 C CA . ASP B 1 113 ? 2.965 1.168 -13.93 1 94.62 113 ASP B CA 1
ATOM 2132 C C . ASP B 1 113 ? 4.488 1.119 -13.906 1 94.62 113 ASP B C 1
ATOM 2134 O O . ASP B 1 113 ? 5.105 1.255 -12.844 1 94.62 113 ASP B O 1
ATOM 2138 N N . GLN B 1 114 ? 5.039 1.085 -14.953 1 93.75 114 GLN B N 1
ATOM 2139 C CA . GLN B 1 114 ? 6.48 0.915 -15.086 1 93.75 114 GLN B CA 1
ATOM 2140 C C . GLN B 1 114 ? 7.227 2.166 -14.633 1 93.75 114 GLN B C 1
ATOM 2142 O O . GLN B 1 114 ? 8.43 2.119 -14.375 1 93.75 114 GLN B O 1
ATOM 2147 N N . SER B 1 115 ? 6.512 3.311 -14.539 1 93.06 115 SER B N 1
ATOM 2148 C CA . SER B 1 115 ? 7.137 4.578 -14.188 1 93.06 115 SER B CA 1
ATOM 2149 C C . SER B 1 115 ? 6.719 5.031 -12.789 1 93.06 115 SER B C 1
ATOM 2151 O O . SER B 1 115 ? 6.855 6.207 -12.445 1 93.06 115 SER B O 1
ATOM 2153 N N . ASP B 1 116 ? 6.246 4.148 -12.055 1 93 116 ASP B N 1
ATOM 2154 C CA . ASP B 1 116 ? 5.777 4.484 -10.711 1 93 116 ASP B CA 1
ATOM 2155 C C . ASP B 1 116 ? 6.91 5.047 -9.859 1 93 116 ASP B C 1
ATOM 2157 O O . ASP B 1 116 ? 7.871 4.34 -9.547 1 93 116 ASP B O 1
ATOM 2161 N N . PRO B 1 117 ? 6.793 6.293 -9.445 1 89 117 PRO B N 1
ATOM 2162 C CA . PRO B 1 117 ? 7.867 6.91 -8.664 1 89 117 PRO B CA 1
ATOM 2163 C C . PRO B 1 117 ? 7.945 6.367 -7.234 1 89 117 PRO B C 1
ATOM 2165 O O . PRO B 1 117 ? 8.891 6.668 -6.508 1 89 117 PRO B O 1
ATOM 2168 N N . ASN B 1 118 ? 7.031 5.551 -6.887 1 91.81 118 ASN B N 1
ATOM 2169 C CA . ASN B 1 118 ? 6.984 5.055 -5.512 1 91.81 118 ASN B CA 1
ATOM 2170 C C . ASN B 1 118 ? 7.844 3.805 -5.34 1 91.81 118 ASN B C 1
ATOM 2172 O O . ASN B 1 118 ? 8.031 3.33 -4.219 1 91.81 118 ASN B O 1
ATOM 2176 N N . LEU B 1 119 ? 8.305 3.258 -6.414 1 94.5 119 LEU B N 1
ATOM 2177 C CA . LEU B 1 119 ? 9.148 2.066 -6.332 1 94.5 119 LEU B CA 1
ATOM 2178 C C . LEU B 1 119 ? 10.555 2.424 -5.875 1 94.5 119 LEU B C 1
ATOM 2180 O O . LEU B 1 119 ? 11.125 3.42 -6.324 1 94.5 119 LEU B O 1
ATOM 2184 N N . TYR B 1 120 ? 11.047 1.614 -4.961 1 92.44 120 TYR B N 1
ATOM 2185 C CA . TYR B 1 120 ? 12.383 1.929 -4.453 1 92.44 120 TYR B CA 1
ATOM 2186 C C . TYR B 1 120 ? 13.055 0.688 -3.879 1 92.44 120 TYR B C 1
ATOM 2188 O O . TYR B 1 120 ? 12.383 -0.295 -3.553 1 92.44 120 TYR B O 1
ATOM 2196 N N . GLY B 1 121 ? 14.289 0.687 -3.926 1 93.31 121 GLY B N 1
ATOM 2197 C CA . GLY B 1 121 ? 15.078 -0.313 -3.223 1 93.31 121 GLY B CA 1
ATOM 2198 C C . GLY B 1 121 ? 14.758 -1.733 -3.652 1 93.31 121 GLY B C 1
ATOM 2199 O O . GLY B 1 121 ? 14.5 -1.987 -4.832 1 93.31 121 GLY B O 1
ATOM 2200 N N . GLU B 1 122 ? 14.969 -2.629 -2.666 1 95.75 122 GLU B N 1
ATOM 2201 C CA . GLU B 1 122 ? 14.742 -4.059 -2.842 1 95.75 122 GLU B CA 1
ATOM 2202 C C . GLU B 1 122 ? 13.852 -4.617 -1.732 1 95.75 122 GLU B C 1
ATOM 2204 O O . GLU B 1 122 ? 14.094 -4.359 -0.551 1 95.75 122 GLU B O 1
ATOM 2209 N N . TRP B 1 123 ? 12.82 -5.254 -2.111 1 97.06 123 TRP B N 1
ATOM 2210 C CA . TRP B 1 123 ? 11.906 -5.875 -1.158 1 97.06 123 TRP B CA 1
ATOM 2211 C C . TRP B 1 123 ? 12.5 -7.16 -0.593 1 97.06 123 TRP B C 1
ATOM 2213 O O . TRP B 1 123 ? 13.078 -7.961 -1.329 1 97.06 123 TRP B O 1
ATOM 2223 N N . ASN B 1 124 ? 12.344 -7.352 0.7 1 95.94 124 ASN B N 1
ATOM 2224 C CA . ASN B 1 124 ? 12.953 -8.461 1.419 1 95.94 124 ASN B CA 1
ATOM 2225 C C . ASN B 1 124 ? 11.898 -9.359 2.059 1 95.94 124 ASN B C 1
ATOM 2227 O O . ASN B 1 124 ? 11.203 -8.953 2.988 1 95.94 124 ASN B O 1
ATOM 2231 N N . PHE B 1 125 ? 11.836 -10.641 1.638 1 97.81 125 PHE B N 1
ATOM 2232 C CA . PHE B 1 125 ? 10.805 -11.578 2.084 1 97.81 125 PHE B CA 1
ATOM 2233 C C . PHE B 1 125 ? 10.961 -11.883 3.568 1 97.81 125 PHE B C 1
ATOM 2235 O O . PHE B 1 125 ? 9.977 -11.945 4.301 1 97.81 125 PHE B O 1
ATOM 2242 N N . GLU B 1 126 ? 12.141 -12.07 4.004 1 96.31 126 GLU B N 1
ATOM 2243 C CA . GLU B 1 126 ? 12.359 -12.422 5.402 1 96.31 126 GLU B CA 1
ATOM 2244 C C . GLU B 1 126 ? 11.906 -11.297 6.336 1 96.31 126 GLU B C 1
ATOM 2246 O O . GLU B 1 126 ? 11.281 -11.555 7.367 1 96.31 126 GLU B O 1
ATOM 2251 N N . GLU B 1 127 ? 12.227 -10.125 5.93 1 93.19 127 GLU B N 1
ATOM 2252 C CA . GLU B 1 127 ? 11.766 -8.984 6.715 1 93.19 127 GLU B CA 1
ATOM 2253 C C . GLU B 1 127 ? 10.242 -8.891 6.707 1 93.19 127 GLU B C 1
ATOM 2255 O O . GLU B 1 127 ? 9.625 -8.641 7.742 1 93.19 127 GLU B O 1
ATOM 2260 N N . TRP B 1 128 ? 9.672 -9.062 5.578 1 95.56 128 TRP B N 1
ATOM 2261 C CA . TRP B 1 128 ? 8.219 -9.047 5.445 1 95.56 128 TRP B CA 1
ATOM 2262 C C . TRP B 1 128 ? 7.578 -10.109 6.336 1 95.56 128 TRP B C 1
ATOM 2264 O O . TRP B 1 128 ? 6.582 -9.836 7.012 1 95.56 128 TRP B O 1
ATOM 2274 N N . GLU B 1 129 ? 8.148 -11.312 6.293 1 95.94 129 GLU B N 1
ATOM 2275 C CA . GLU B 1 129 ? 7.598 -12.406 7.086 1 95.94 129 GLU B CA 1
ATOM 2276 C C . GLU B 1 129 ? 7.594 -12.062 8.57 1 95.94 129 GLU B C 1
ATOM 2278 O O . GLU B 1 129 ? 6.617 -12.336 9.273 1 95.94 129 GLU B O 1
ATOM 2283 N N . GLN B 1 130 ? 8.602 -11.422 9.016 1 92.31 130 GLN B N 1
ATOM 2284 C CA . GLN B 1 130 ? 8.758 -11.102 10.43 1 92.31 130 GLN B CA 1
ATOM 2285 C C . GLN B 1 130 ? 7.836 -9.945 10.836 1 92.31 130 GLN B C 1
ATOM 2287 O O . GLN B 1 130 ? 7.23 -9.984 11.914 1 92.31 130 GLN B O 1
ATOM 2292 N N . LEU B 1 131 ? 7.676 -9.031 9.922 1 88.5 131 LEU B N 1
ATOM 2293 C CA . LEU B 1 131 ? 7.047 -7.777 10.32 1 88.5 131 LEU B CA 1
ATOM 2294 C C . LEU B 1 131 ? 5.586 -7.742 9.891 1 88.5 131 LEU B C 1
ATOM 2296 O O . LEU B 1 131 ? 4.758 -7.094 10.539 1 88.5 131 LEU B O 1
ATOM 2300 N N . HIS B 1 132 ? 5.281 -8.508 8.781 1 91.5 132 HIS B N 1
ATOM 2301 C CA . HIS B 1 132 ? 4.016 -8.156 8.148 1 91.5 132 HIS B CA 1
ATOM 2302 C C . HIS B 1 132 ? 3.154 -9.391 7.914 1 91.5 132 HIS B C 1
ATOM 2304 O O . HIS B 1 132 ? 1.957 -9.281 7.645 1 91.5 132 HIS B O 1
ATOM 2310 N N . LYS B 1 133 ? 3.699 -10.586 8.086 1 94.5 133 LYS B N 1
ATOM 2311 C CA . LYS B 1 133 ? 2.975 -11.789 7.688 1 94.5 133 LYS B CA 1
ATOM 2312 C C . LYS B 1 133 ? 1.674 -11.938 8.469 1 94.5 133 LYS B C 1
ATOM 2314 O O . LYS B 1 133 ? 0.628 -12.242 7.898 1 94.5 133 LYS B O 1
ATOM 2319 N N . LYS B 1 134 ? 1.726 -11.703 9.758 1 92 134 LYS B N 1
ATOM 2320 C CA . LYS B 1 134 ? 0.551 -11.906 10.602 1 92 134 LYS B CA 1
ATOM 2321 C C . LYS B 1 134 ? -0.6 -11 10.172 1 92 134 LYS B C 1
ATOM 2323 O O . LYS B 1 134 ? -1.708 -11.477 9.914 1 92 134 LYS B O 1
ATOM 2328 N N . SER B 1 135 ? -0.335 -9.703 10.102 1 89.06 135 SER B N 1
ATOM 2329 C CA . SER B 1 135 ? -1.371 -8.758 9.695 1 89.06 135 SER B CA 1
ATOM 2330 C C . SER B 1 135 ? -1.811 -9 8.258 1 89.06 135 SER B C 1
ATOM 2332 O O . SER B 1 135 ? -2.986 -8.836 7.926 1 89.06 135 SER B O 1
ATOM 2334 N N . PHE B 1 136 ? -0.901 -9.391 7.426 1 93.81 136 PHE B N 1
ATOM 2335 C CA . PHE B 1 136 ? -1.223 -9.648 6.027 1 93.81 136 PHE B CA 1
ATOM 2336 C C . PHE B 1 136 ? -2.141 -10.859 5.898 1 93.81 136 PHE B C 1
ATOM 2338 O O . PHE B 1 136 ? -3.07 -10.852 5.086 1 93.81 136 PHE B O 1
ATOM 2345 N N . LEU B 1 137 ? -1.838 -11.859 6.676 1 95.25 137 LEU B N 1
ATOM 2346 C CA . LEU B 1 137 ? -2.674 -13.055 6.672 1 95.25 137 LEU B CA 1
ATOM 2347 C C . LEU B 1 137 ? -4.09 -12.727 7.125 1 95.25 137 LEU B C 1
ATOM 2349 O O . LEU B 1 137 ? -5.062 -13.211 6.539 1 95.25 137 LEU B O 1
ATOM 2353 N N . LYS B 1 138 ? -4.227 -11.914 8.141 1 91.44 138 LYS B N 1
ATOM 2354 C CA . LYS B 1 138 ? -5.547 -11.492 8.602 1 91.44 138 LYS B CA 1
ATOM 2355 C C . LYS B 1 138 ? -6.309 -10.773 7.488 1 91.44 138 LYS B C 1
ATOM 2357 O O . LYS B 1 138 ? -7.484 -11.062 7.25 1 91.44 138 LYS B O 1
ATOM 2362 N N . MET B 1 139 ? -5.625 -9.906 6.875 1 90.69 139 MET B N 1
ATOM 2363 C CA . MET B 1 139 ? -6.215 -9.172 5.758 1 90.69 139 MET B CA 1
ATOM 2364 C C . MET B 1 139 ? -6.625 -10.125 4.641 1 90.69 139 MET B C 1
ATOM 2366 O O . MET B 1 139 ? -7.695 -9.969 4.051 1 90.69 139 MET B O 1
ATOM 2370 N N . THR B 1 140 ? -5.773 -11.102 4.301 1 94.44 140 THR B N 1
ATOM 2371 C CA . THR B 1 140 ? -6.055 -12.086 3.262 1 94.44 140 THR B CA 1
ATOM 2372 C C . THR B 1 140 ? -7.305 -12.891 3.604 1 94.44 140 THR B C 1
ATOM 2374 O O . THR B 1 140 ? -8.148 -13.141 2.738 1 94.44 140 THR B O 1
ATOM 2377 N N . MET B 1 141 ? -7.414 -13.25 4.824 1 93.88 141 MET B N 1
ATOM 2378 C CA . MET B 1 141 ? -8.586 -14 5.266 1 93.88 141 MET B CA 1
ATOM 2379 C C . MET B 1 141 ? -9.852 -13.172 5.129 1 93.88 141 MET B C 1
ATOM 2381 O O . MET B 1 141 ? -10.906 -13.688 4.75 1 93.88 141 MET B O 1
ATOM 2385 N N . GLU B 1 142 ? -9.781 -11.953 5.438 1 89.31 142 GLU B N 1
ATOM 2386 C CA . GLU B 1 142 ? -10.922 -11.07 5.25 1 89.31 142 GLU B CA 1
ATOM 2387 C C . GLU B 1 142 ? -11.297 -10.945 3.775 1 89.31 142 GLU B C 1
ATOM 2389 O O . GLU B 1 142 ? -12.477 -10.898 3.426 1 89.31 142 GLU B O 1
ATOM 2394 N N . PHE B 1 143 ? -10.344 -10.875 2.979 1 92.25 143 PHE B N 1
ATOM 2395 C CA . PHE B 1 143 ? -10.555 -10.836 1.536 1 92.25 143 PHE B CA 1
ATOM 2396 C C . PHE B 1 143 ? -11.305 -12.078 1.061 1 92.25 143 PHE B C 1
ATOM 2398 O O . PHE B 1 143 ? -12.273 -11.969 0.304 1 92.25 143 PHE B O 1
ATOM 2405 N N . VAL B 1 144 ? -10.891 -13.188 1.498 1 94.38 144 VAL B N 1
ATOM 2406 C CA . VAL B 1 144 ? -11.5 -14.453 1.093 1 94.38 144 VAL B CA 1
ATOM 2407 C C . VAL B 1 144 ? -12.945 -14.508 1.577 1 94.38 144 VAL B C 1
ATOM 2409 O O . VAL B 1 144 ? -13.836 -14.969 0.853 1 94.38 144 VAL B O 1
ATOM 2412 N N . GLU B 1 145 ? -13.164 -14.07 2.762 1 91.5 145 GLU B N 1
ATOM 2413 C CA . GLU B 1 145 ? -14.523 -14.031 3.301 1 91.5 145 GLU B CA 1
ATOM 2414 C C . GLU B 1 145 ? -15.43 -13.148 2.449 1 91.5 145 GLU B C 1
ATOM 2416 O O . GLU B 1 145 ? -16.594 -13.492 2.209 1 91.5 145 GLU B O 1
ATOM 2421 N N . GLU B 1 146 ? -14.922 -12.062 1.995 1 87.75 146 GLU B N 1
ATOM 2422 C CA . GLU B 1 146 ? -15.688 -11.133 1.165 1 87.75 146 GLU B CA 1
ATOM 2423 C C . GLU B 1 146 ? -15.984 -11.742 -0.204 1 87.75 146 GLU B C 1
ATOM 2425 O O . GLU B 1 146 ? -17.031 -11.461 -0.797 1 87.75 146 GLU B O 1
ATOM 2430 N N . LEU B 1 147 ? -15.086 -12.445 -0.797 1 88.88 147 LEU B N 1
ATOM 2431 C CA . LEU B 1 147 ? -15.289 -13.117 -2.076 1 88.88 147 LEU B CA 1
ATOM 2432 C C . LEU B 1 147 ? -16.422 -14.141 -1.979 1 88.88 147 LEU B C 1
ATOM 2434 O O . LEU B 1 147 ? -17.188 -14.32 -2.932 1 88.88 147 LEU B O 1
ATOM 2438 N N . GLU B 1 148 ? -16.422 -14.75 -0.881 1 87.5 148 GLU B N 1
ATOM 2439 C CA . GLU B 1 148 ? -17.391 -15.82 -0.678 1 87.5 148 GLU B CA 1
ATOM 2440 C C . GLU B 1 148 ? -18.766 -15.25 -0.346 1 87.5 148 GLU B C 1
ATOM 2442 O O . GLU B 1 148 ? -19.781 -15.898 -0.593 1 87.5 148 GLU B O 1
ATOM 2447 N N . GLN B 1 149 ? -18.828 -14.055 0.319 1 79.62 149 GLN B N 1
ATOM 2448 C CA . GLN B 1 149 ? -20.062 -13.383 0.673 1 79.62 149 GLN B CA 1
ATOM 2449 C C . GLN B 1 149 ? -20.125 -11.984 0.064 1 79.62 149 GLN B C 1
ATOM 2451 O O . GLN B 1 149 ? -19.922 -10.992 0.76 1 79.62 149 GLN B O 1
ATOM 2456 N N . PRO B 1 150 ? -20.297 -11.773 -1.336 1 63.31 150 PRO B N 1
ATOM 2457 C CA . PRO B 1 150 ? -20.25 -10.422 -1.903 1 63.31 150 PRO B CA 1
ATOM 2458 C C . PRO B 1 150 ? -21.266 -9.477 -1.271 1 63.31 150 PRO B C 1
ATOM 2460 O O . PRO B 1 150 ? -21.125 -8.258 -1.365 1 63.31 150 PRO B O 1
ATOM 2463 N N . ASN B 1 151 ? -22.594 -9.594 -0.902 1 50.03 151 ASN B N 1
ATOM 2464 C CA . ASN B 1 151 ? -23.656 -8.617 -0.679 1 50.03 151 ASN B CA 1
ATOM 2465 C C . ASN B 1 151 ? -23.391 -7.773 0.562 1 50.03 151 ASN B C 1
ATOM 2467 O O . ASN B 1 151 ? -23.922 -6.664 0.684 1 50.03 151 ASN B O 1
ATOM 2471 N N . GLN B 1 152 ? -23.453 -8.242 2.025 1 43.12 152 GLN B N 1
ATOM 2472 C CA . GLN B 1 152 ? -24.188 -7.539 3.078 1 43.12 152 GLN B CA 1
ATOM 2473 C C . GLN B 1 152 ? -23.5 -6.23 3.441 1 43.12 152 GLN B C 1
ATOM 2475 O O . GLN B 1 152 ? -23.938 -5.512 4.34 1 43.12 152 GLN B O 1
ATOM 2480 N N . SER B 1 153 ? -22.391 -6.027 3.338 1 40.56 153 SER B N 1
ATOM 2481 C CA . SER B 1 153 ? -21.922 -4.793 3.965 1 40.56 153 SER B CA 1
ATOM 2482 C C . SER B 1 153 ? -22.547 -3.568 3.311 1 40.56 153 SER B C 1
ATOM 2484 O O . SER B 1 153 ? -22.312 -2.438 3.744 1 40.56 153 SER B O 1
ATOM 2486 N N . GLY B 1 154 ? -23.078 -3.65 2.121 1 34.84 154 GLY B N 1
ATOM 2487 C CA . GLY B 1 154 ? -23.828 -2.547 1.554 1 34.84 154 GLY B CA 1
ATOM 2488 C C . GLY B 1 154 ? -25.203 -2.377 2.186 1 34.84 154 GLY B C 1
ATOM 2489 O O . GLY B 1 154 ? -25.922 -1.422 1.877 1 34.84 154 GLY B O 1
ATOM 2490 N N . SER B 1 155 ? -26.062 -3.486 2.471 1 29.34 155 SER B N 1
ATOM 2491 C CA . SER B 1 155 ? -27.516 -3.367 2.654 1 29.34 155 SER B CA 1
ATOM 2492 C C . SER B 1 155 ? -27.844 -2.791 4.023 1 29.34 155 SER B C 1
ATOM 2494 O O . SER B 1 155 ? -29.016 -2.568 4.34 1 29.34 155 SER B O 1
ATOM 2496 N N . THR B 1 156 ? -27.016 -2.861 5.148 1 24.77 156 THR B N 1
ATOM 2497 C CA . THR B 1 156 ? -27.844 -2.219 6.172 1 24.77 156 THR B CA 1
ATOM 2498 C C . THR B 1 156 ? -27.812 -0.702 6.012 1 24.77 156 THR B C 1
ATOM 2500 O O . THR B 1 156 ? -26.797 -0.134 5.582 1 24.77 156 THR B O 1
#

Nearest PDB structures (foldseek):
  2g0q-assembly1_A  TM=7.323E-01  e=2.020E-14  Arabidopsis thaliana
  2jqv-assembly1_A  TM=6.957E-01  e=5.227E-14  Arabidopsis thaliana
  1vkb-assembly1_A  TM=7.738E-01  e=1.212E-04  Mus musculus
  6ky1-assembly1_A  TM=5.565E-01  e=1.061E-05  Homo sapiens
  2qik-assembly1_A  TM=6.778E-01  e=1.076E-04  Bacillus subtilis

Organism: Nicotiana tabacum (NCBI:txid4097)

Radius of gyration: 21.87 Å; Cα contacts (8 Å, |Δi|>4): 550; chains: 2; bounding box: 53×63×54 Å

InterPro domains:
  IPR009288 Gamma-glutamylcyclotransferase, AIG2-like domain [PF06094] (13-124)
  IPR013024 Gamma-glutamyl cyclotransferase-like [cd06661] (13-111)
  IPR036568 Gamma-glutamyl cyclotransferase-like superfamily [SSF110857] (11-127)
  IPR045038 Protein AIG2-like [PTHR31544] (4-150)

Foldseek 3Di:
DPPPPDQQDFFKEWDFKLVLDQLLLCLQQVHAADKAKKKAAQKAWWDFVPDLIIAIDGHHGDMTITMIGTGQGPVSVVSVDVVLPPQWDWDWGWIATPPPRDIDTHIYTHGPDNPDPRTDDHRDRVVSCVPPNVVVSVVSNVVNVCVVPVDDVPPD/DPPPPDQQDFFKEWDFWLVLDQLLLCLQQVHAADKAKKKAAQKAWWDFVPDLIIAIDGHHGDMTITMIGTGQGPVSVVSVDVVLPPQWDWDWGWIATPPPRDIDTHIYTHGPDNPDPRTDDHRDRVVSCVPPNVVVSVVSNVVNVCVVPVDDVPPD

Solvent-accessible surface area (backbone atoms only — not comparable to full-atom values): 17350 Å² total; per-residue (Å²): 126,82,77,74,76,55,80,81,45,61,38,40,36,49,34,66,48,69,63,64,38,61,68,46,35,25,58,73,63,76,43,73,62,61,66,46,57,25,34,34,69,35,19,40,47,19,26,32,72,63,37,78,49,59,39,38,46,83,32,86,90,36,55,33,73,34,30,33,38,42,71,37,37,50,71,50,46,52,53,52,53,60,70,60,38,85,61,35,39,78,41,83,44,67,29,32,31,68,86,76,63,45,74,44,80,26,36,32,68,31,42,58,64,86,77,51,82,51,54,42,78,68,54,54,66,69,59,39,53,74,61,39,40,69,65,49,42,52,51,49,47,52,51,45,54,41,71,76,52,73,66,64,89,72,71,115,125,82,75,73,78,54,81,80,44,62,39,39,35,48,35,65,48,69,63,65,38,60,69,47,35,25,59,73,64,76,42,73,62,61,67,46,56,26,34,34,68,35,19,39,47,18,26,32,74,61,36,76,50,59,39,37,47,83,32,84,90,35,56,34,72,34,30,33,38,43,72,38,38,52,71,51,46,51,52,51,52,61,70,59,38,85,62,36,38,80,40,82,45,68,29,32,31,69,87,76,66,45,74,45,81,26,36,31,69,32,43,59,62,85,78,51,83,52,53,42,80,68,53,54,69,68,59,38,53,75,61,39,40,69,65,48,43,54,51,49,47,52,50,45,51,40,72,76,52,76,68,66,88,72,71,117

pLDDT: mean 90.75, std 15.42, range [24.77, 98.88]

Secondary structure (DSSP, 8-state):
------TT-EEEEEE-SGGGSHHHHHHHHSS---EEEEEEEEEEEEEETTBSS-EEEEEEEEEEEEEEEEEEEHHHHHHHHHHH-TTEEEEEEEEEETTT--EEEEEEEEES-TT-TTEES---HHHHHHHHHHHHHHHHHHHHHHHH--STTTT-/------TT-EEEEEE-SGGGSHHHHHHHHSS---EEEEEEEEEEEEEETTBSS-EEEEEEEEEEEEEEEEEEEHHHHHHHHHHH-TTEEEEEEEEEETTT--EEEEEEEEES-TT-TTEES---HHHHHHHHHHHHHHHHHHHHHHHH--STTTT-

Sequence (312 aa):
MASATNPQSVFNVFVYGSLLADDVVRALLKRVPPSCPAILHNFHRFSIRGCVYPAILPVENKKVNGKVLSGITVPELDILDKFEDVEYERRTVDVSLTDSSDTLLVEAYIWADQSDPNLYGEWNFEEWEQLHKKSFLKMTMEFVEELEQPNQSGSTMASATNPQSVFNVFVYGSLLADDVVRALLKRVPPSCPAILHNFHRFSIRGCVYPAILPVENKKVNGKVLSGITVPELDILDKFEDVEYERRTVDVSLTDSSDTLLVEAYIWADQSDPNLYGEWNFEEWEQLHKKSFLKMTMEFVEELEQPNQSGST